Protein AF-A0A5D4NKU5-F1 (afdb_monomer_lite)

InterPro domains:
  IPR025184 Adenylyltransferase AadA, C-terminal domain [PF13427] (86-176)

Radius of gyration: 18.86 Å; chains: 1; bounding box: 47×55×52 Å

Organism: NCBI:txid218284

Foldseek 3Di:
DWDWDDDLQCQQPQAPPVRWFTWTDDPNDIDTDHGDALQVNLCCCPPNDDPDDDDSVPRPHDNDLVSQLVRLLVCLVPVLVVVLVVLVVCLVDPPPDDLLVLLVVLLCNLLVLLQSLCCNVPSDGDDSLVSLVVCCVPDDPVLNLSSVSSNCSVVVHPDDSDDDSSVSSVSSSVNSVVSSVVSVPPDSDPPPPPDD

pLDDT: mean 88.94, std 12.42, range [34.19, 98.75]

Sequence (196 aa):
MDGVFIVSEDLGKIRPDDNAAFPYYNDGKLKWDTKFNPVTWVLLKEKGISVLGPDITKFPFDASKDLLTSYVRENMNSYWTMRVERLENSLNRDMNHSSKEISEEVEWTVLGLLRQYFTLKESDITSKAEAGEYGLLNLPERWHPIIHEALNIRSNKYVKLFQFDKERVLETVKFTKYLIDHCNNIKCGRTNRVKY

Structure (mmCIF, N/CA/C/O backbone):
data_AF-A0A5D4NKU5-F1
#
_entry.id   AF-A0A5D4NKU5-F1
#
loop_
_atom_site.group_PDB
_atom_site.id
_atom_site.type_symbol
_atom_site.label_atom_id
_atom_site.label_alt_id
_atom_site.label_comp_id
_atom_site.label_asym_id
_atom_site.label_entity_id
_atom_site.label_seq_id
_atom_site.pdbx_PDB_ins_code
_atom_site.Cartn_x
_atom_site.Cartn_y
_atom_site.Cartn_z
_atom_site.occupancy
_atom_site.B_iso_or_equiv
_atom_site.auth_seq_id
_atom_site.auth_comp_id
_atom_site.auth_asym_id
_atom_site.auth_atom_id
_atom_site.pdbx_PDB_model_num
ATOM 1 N N . MET A 1 1 ? 0.453 15.782 -16.611 1.00 64.06 1 MET A N 1
ATOM 2 C CA . MET A 1 1 ? 0.498 14.310 -16.551 1.00 64.06 1 MET A CA 1
ATOM 3 C C . MET A 1 1 ? 1.451 13.976 -15.433 1.00 64.06 1 MET A C 1
ATOM 5 O O . MET A 1 1 ? 2.579 14.454 -15.486 1.00 64.06 1 MET A O 1
ATOM 9 N N . ASP A 1 2 ? 0.983 13.270 -14.413 1.00 88.00 2 ASP A N 1
ATOM 10 C CA . ASP A 1 2 ? 1.854 12.875 -13.310 1.00 88.00 2 ASP A CA 1
ATOM 11 C C . ASP A 1 2 ? 2.726 11.706 -13.758 1.00 88.00 2 ASP A C 1
ATOM 13 O O . ASP A 1 2 ? 2.264 10.818 -14.479 1.00 88.00 2 ASP A O 1
ATOM 17 N N . GLY A 1 3 ? 3.997 11.720 -13.376 1.00 89.06 3 GLY A N 1
ATOM 18 C CA . GLY A 1 3 ? 4.940 10.713 -13.838 1.00 89.06 3 GLY A CA 1
ATOM 19 C C . GLY A 1 3 ? 6.379 11.026 -13.476 1.00 89.06 3 GLY A C 1
ATOM 20 O O . GLY A 1 3 ? 6.732 12.165 -13.170 1.00 89.06 3 GLY A O 1
ATOM 21 N N . VAL A 1 4 ? 7.202 9.985 -13.507 1.00 90.88 4 VAL A N 1
ATOM 22 C CA . VAL A 1 4 ? 8.652 10.073 -13.332 1.00 90.88 4 VAL A CA 1
ATOM 23 C C . VAL A 1 4 ? 9.300 10.108 -14.712 1.00 90.88 4 VAL A C 1
ATOM 25 O O . VAL A 1 4 ? 8.853 9.404 -15.617 1.00 90.88 4 VAL A O 1
ATOM 28 N N . PHE A 1 5 ? 10.342 10.916 -14.868 1.00 90.81 5 PHE A N 1
ATOM 29 C CA . PHE A 1 5 ? 11.073 11.069 -16.121 1.00 90.81 5 PHE A CA 1
ATOM 30 C C . PHE A 1 5 ? 12.463 10.465 -15.969 1.00 90.81 5 PHE A C 1
ATOM 32 O O . PHE A 1 5 ? 13.167 10.749 -15.002 1.00 90.81 5 PHE A O 1
ATOM 39 N N . ILE A 1 6 ? 12.838 9.632 -16.933 1.00 90.75 6 ILE A N 1
ATOM 40 C CA . ILE A 1 6 ? 14.111 8.916 -16.966 1.00 90.75 6 ILE A CA 1
ATOM 41 C C . ILE A 1 6 ? 14.637 8.808 -18.390 1.00 90.75 6 ILE A C 1
ATOM 43 O O . ILE A 1 6 ? 13.860 8.916 -19.342 1.00 90.75 6 ILE A O 1
ATOM 47 N N . VAL A 1 7 ? 15.938 8.559 -18.526 1.00 89.75 7 VAL A N 1
ATOM 48 C CA . VAL A 1 7 ? 16.550 8.168 -19.803 1.00 89.75 7 VAL A CA 1
ATOM 49 C C . VAL A 1 7 ? 16.632 6.642 -19.932 1.00 89.75 7 VAL A C 1
ATOM 51 O O . VAL A 1 7 ? 16.354 5.907 -18.983 1.00 89.75 7 VAL A O 1
ATOM 54 N N . SER A 1 8 ? 16.987 6.137 -21.116 1.00 86.81 8 SER A N 1
ATOM 55 C CA . SER A 1 8 ? 17.099 4.693 -21.375 1.00 86.81 8 SER A CA 1
ATOM 56 C C . SER A 1 8 ? 18.072 3.996 -20.429 1.00 86.81 8 SER A C 1
ATOM 58 O O . SER A 1 8 ? 17.836 2.859 -20.024 1.00 86.81 8 SER A O 1
ATOM 60 N N . GLU A 1 9 ? 19.141 4.688 -20.050 1.00 87.31 9 GLU A N 1
ATOM 61 C CA . GLU A 1 9 ? 20.207 4.178 -19.192 1.00 87.31 9 GLU A CA 1
ATOM 62 C C . GLU A 1 9 ? 19.749 3.993 -17.740 1.00 87.31 9 GLU A C 1
ATOM 64 O O . GLU A 1 9 ? 20.410 3.289 -16.982 1.00 87.31 9 GLU A O 1
ATOM 69 N N . ASP A 1 10 ? 18.623 4.592 -17.347 1.00 88.00 10 ASP A N 1
ATOM 70 C CA . ASP A 1 10 ? 18.064 4.505 -15.995 1.00 88.00 10 ASP A CA 1
ATOM 71 C C . ASP A 1 10 ? 17.104 3.323 -15.810 1.00 88.00 10 ASP A C 1
ATOM 73 O O . ASP A 1 10 ? 16.674 3.035 -14.689 1.00 88.00 10 ASP A O 1
ATOM 77 N N . LEU A 1 11 ? 16.731 2.639 -16.895 1.00 87.81 11 LEU A N 1
ATOM 78 C CA . LEU A 1 11 ? 15.781 1.533 -16.843 1.00 87.81 11 LEU A CA 1
ATOM 79 C C . LEU A 1 11 ? 16.271 0.424 -15.904 1.00 87.81 11 LEU A C 1
ATOM 81 O O . LEU A 1 11 ? 17.388 -0.074 -16.020 1.00 87.81 11 LEU A O 1
ATOM 85 N N . GLY A 1 12 ? 15.408 0.021 -14.970 1.00 85.56 12 GLY A N 1
ATOM 86 C CA . GLY A 1 12 ? 15.732 -0.969 -13.943 1.00 85.56 12 GLY A CA 1
ATOM 87 C C . GLY A 1 12 ? 16.461 -0.419 -12.720 1.00 85.56 12 GLY A C 1
ATOM 88 O O . GLY A 1 12 ? 16.616 -1.143 -11.736 1.00 85.56 12 GLY A O 1
ATOM 89 N N . LYS A 1 13 ? 16.895 0.845 -12.730 1.00 86.69 13 LYS A N 1
ATOM 90 C CA . LYS A 1 13 ? 17.631 1.418 -11.604 1.00 86.69 13 LYS A CA 1
ATOM 91 C C . LYS A 1 13 ? 16.695 1.933 -10.513 1.00 86.69 13 LYS A C 1
ATOM 93 O O . LYS A 1 13 ? 15.625 2.473 -10.766 1.00 86.69 13 LYS A O 1
ATOM 98 N N . ILE A 1 14 ? 17.105 1.791 -9.255 1.00 82.56 14 ILE A N 1
ATOM 99 C CA . ILE A 1 14 ? 16.402 2.382 -8.098 1.00 82.56 14 ILE A CA 1
ATOM 100 C C . ILE A 1 14 ? 16.805 3.856 -7.912 1.00 82.56 14 ILE A C 1
ATOM 102 O O . ILE A 1 14 ? 16.008 4.666 -7.429 1.00 82.56 14 ILE A O 1
ATOM 106 N N . ARG A 1 15 ? 18.023 4.208 -8.341 1.00 79.50 15 ARG A N 1
ATOM 107 C CA . ARG A 1 15 ? 18.590 5.562 -8.431 1.00 79.50 15 ARG A CA 1
ATOM 108 C C . ARG A 1 15 ? 19.505 5.663 -9.656 1.00 79.50 15 ARG A C 1
ATOM 110 O O . ARG A 1 15 ? 20.016 4.623 -10.065 1.00 79.50 15 ARG A O 1
ATOM 117 N N . PRO A 1 16 ? 19.761 6.862 -10.197 1.00 76.50 16 PRO A N 1
ATOM 118 C CA . PRO A 1 16 ? 20.821 7.048 -11.179 1.00 76.50 16 PRO A CA 1
ATOM 119 C C . PRO A 1 16 ? 22.198 6.719 -10.573 1.00 76.50 16 PRO A C 1
ATOM 121 O O . PRO A 1 16 ? 22.345 6.593 -9.352 1.00 76.50 16 PRO A O 1
ATOM 124 N N . ASP A 1 17 ? 23.215 6.589 -11.427 1.00 78.94 17 ASP A N 1
ATOM 125 C CA . ASP A 1 17 ? 24.560 6.134 -11.028 1.00 78.94 17 ASP A CA 1
ATOM 126 C C . ASP A 1 17 ? 25.272 7.098 -10.062 1.00 78.94 17 ASP A C 1
ATOM 128 O O . ASP A 1 17 ? 26.140 6.693 -9.290 1.00 78.94 17 ASP A O 1
ATOM 132 N N . ASP A 1 18 ? 24.872 8.369 -10.052 1.00 78.25 18 ASP A N 1
ATOM 133 C CA . ASP A 1 18 ? 25.343 9.402 -9.123 1.00 78.25 18 ASP A CA 1
ATOM 134 C C . ASP A 1 18 ? 24.618 9.382 -7.760 1.00 78.25 18 ASP A C 1
ATOM 136 O O . ASP A 1 18 ? 24.865 10.233 -6.903 1.00 78.25 18 ASP A O 1
ATOM 140 N N . ASN A 1 19 ? 23.726 8.407 -7.537 1.00 79.62 19 ASN A N 1
ATOM 141 C CA . ASN A 1 19 ? 22.843 8.286 -6.374 1.00 79.62 19 ASN A CA 1
ATOM 142 C C . ASN A 1 19 ? 21.854 9.450 -6.166 1.00 79.62 19 ASN A C 1
ATOM 144 O O . ASN A 1 19 ? 21.244 9.526 -5.082 1.00 79.62 19 ASN A O 1
ATOM 148 N N . ALA A 1 20 ? 21.651 10.311 -7.169 1.00 84.50 20 ALA A N 1
ATOM 149 C CA . ALA A 1 20 ? 20.658 11.378 -7.138 1.00 84.50 20 ALA A CA 1
ATOM 150 C C . ALA A 1 20 ? 19.216 10.826 -7.156 1.00 84.50 20 ALA A C 1
ATOM 152 O O . ALA A 1 20 ? 18.960 9.621 -7.077 1.00 84.50 20 ALA A O 1
ATOM 153 N N . ALA A 1 21 ? 18.242 11.730 -7.182 1.00 87.69 21 ALA A N 1
ATOM 154 C CA . ALA A 1 21 ? 16.832 11.397 -7.328 1.00 87.69 21 ALA A CA 1
ATOM 155 C C . ALA A 1 21 ? 16.364 11.673 -8.759 1.00 87.69 21 ALA A C 1
ATOM 157 O O . ALA A 1 21 ? 16.879 12.570 -9.430 1.00 87.69 21 ALA A O 1
ATOM 158 N N . PHE A 1 22 ? 15.355 10.931 -9.206 1.00 90.19 22 PHE A N 1
ATOM 159 C CA . PHE A 1 22 ? 14.761 11.159 -10.515 1.00 90.19 22 PHE A CA 1
ATOM 160 C C . PHE A 1 22 ? 13.840 12.390 -10.495 1.00 90.19 22 PHE A C 1
ATOM 162 O O . PHE A 1 22 ? 13.211 12.685 -9.469 1.00 90.19 22 PHE A O 1
ATOM 169 N N . PRO A 1 23 ? 13.724 13.112 -11.620 1.00 92.69 23 PRO A N 1
ATOM 170 C CA . PRO A 1 23 ? 12.686 14.113 -11.790 1.00 92.69 23 PRO A CA 1
ATOM 171 C C . PRO A 1 23 ? 11.305 13.459 -11.870 1.00 92.69 23 PRO A C 1
ATOM 173 O O . PRO A 1 23 ? 11.106 12.471 -12.576 1.00 92.69 23 PRO A O 1
ATOM 176 N N . TYR A 1 24 ? 10.315 14.044 -11.205 1.00 92.69 24 TYR A N 1
ATOM 177 C CA . TYR A 1 24 ? 8.915 13.662 -11.369 1.00 92.69 24 TYR A CA 1
ATOM 178 C C . TYR A 1 24 ? 7.993 14.868 -11.298 1.00 92.69 24 TYR A C 1
ATOM 180 O O . TYR A 1 24 ? 8.258 15.846 -10.596 1.00 92.69 24 TYR A O 1
ATOM 188 N N . TYR A 1 25 ? 6.894 14.771 -12.032 1.00 93.38 25 TYR A N 1
ATOM 189 C CA . TYR A 1 25 ? 5.805 15.727 -12.002 1.00 93.38 25 TYR A CA 1
ATOM 190 C C . TYR A 1 25 ? 4.646 15.121 -11.223 1.00 93.38 25 TYR A C 1
ATOM 192 O O . TYR A 1 25 ? 4.238 13.992 -11.498 1.00 93.38 25 TYR A O 1
ATOM 200 N N . ASN A 1 26 ? 4.147 15.848 -10.232 1.00 91.44 26 ASN A N 1
ATOM 201 C CA . ASN A 1 26 ? 2.962 15.470 -9.473 1.00 91.44 26 ASN A CA 1
ATOM 202 C C . ASN A 1 26 ? 2.281 16.736 -8.948 1.00 91.44 26 ASN A C 1
ATOM 204 O O . ASN A 1 26 ? 2.965 17.630 -8.440 1.00 91.44 26 ASN A O 1
ATOM 208 N N . ASP A 1 27 ? 0.956 16.803 -9.067 1.00 88.56 27 ASP A N 1
ATOM 209 C CA . ASP A 1 27 ? 0.130 17.891 -8.528 1.00 88.56 27 ASP A CA 1
ATOM 210 C C . ASP A 1 27 ? 0.624 19.287 -8.959 1.00 88.56 27 ASP A C 1
ATOM 212 O O . ASP A 1 27 ? 0.904 20.188 -8.164 1.00 88.56 27 ASP A O 1
ATOM 216 N N . GLY A 1 28 ? 0.844 19.442 -10.267 1.00 91.94 28 GLY A N 1
ATOM 217 C CA . GLY A 1 28 ? 1.244 20.718 -10.859 1.00 91.94 28 GLY A CA 1
ATOM 218 C C . GLY A 1 28 ? 2.724 21.090 -10.687 1.00 91.94 28 GLY A C 1
ATOM 219 O O . GLY A 1 28 ? 3.139 22.139 -11.184 1.00 91.94 28 GLY A O 1
ATOM 220 N N . LYS A 1 29 ? 3.531 20.274 -9.992 1.00 93.94 29 LYS A N 1
ATOM 221 C CA . LYS A 1 29 ? 4.912 20.614 -9.608 1.00 93.94 29 LYS A CA 1
ATOM 222 C C . LYS A 1 29 ? 5.921 19.576 -10.090 1.00 93.94 29 LYS A C 1
ATOM 224 O O . LYS A 1 29 ? 5.742 18.380 -9.874 1.00 93.94 29 LYS A O 1
ATOM 229 N N . LEU A 1 30 ? 7.021 20.060 -10.669 1.00 94.06 30 LEU A N 1
ATOM 230 C CA . LEU A 1 30 ? 8.212 19.267 -10.983 1.00 94.06 30 LEU A CA 1
ATOM 231 C C . LEU A 1 30 ? 9.163 19.254 -9.775 1.00 94.06 30 LEU A C 1
ATOM 233 O O . LEU A 1 30 ? 9.435 20.306 -9.193 1.00 94.06 30 LEU A O 1
ATOM 237 N N . LYS A 1 31 ? 9.649 18.073 -9.387 1.00 93.06 31 LYS A N 1
ATOM 238 C CA . LYS A 1 31 ? 10.498 17.842 -8.205 1.00 93.06 31 LYS A CA 1
ATOM 239 C C . LYS A 1 31 ? 11.582 16.799 -8.501 1.00 93.06 31 LYS A C 1
ATOM 241 O O . LYS A 1 31 ? 11.431 16.011 -9.428 1.00 93.06 31 LYS A O 1
ATOM 246 N N . TRP A 1 32 ? 12.634 16.766 -7.677 1.00 91.44 32 TRP A N 1
ATOM 247 C CA . TRP A 1 32 ? 13.791 15.858 -7.785 1.00 91.44 32 TRP A CA 1
ATOM 248 C C . TRP A 1 32 ? 14.061 15.143 -6.457 1.00 91.44 32 TRP A C 1
ATOM 250 O O . TRP A 1 32 ? 15.120 15.290 -5.854 1.00 91.44 32 TRP A O 1
ATOM 260 N N . ASP A 1 33 ? 13.076 14.408 -5.950 1.00 86.88 33 ASP A N 1
ATOM 261 C CA . ASP A 1 33 ? 13.227 13.624 -4.716 1.00 86.88 33 ASP A CA 1
ATOM 262 C C . ASP A 1 33 ? 12.705 12.182 -4.832 1.00 86.88 33 ASP A C 1
ATOM 264 O O . ASP A 1 33 ? 12.784 11.421 -3.862 1.00 86.88 33 ASP A O 1
ATOM 268 N N . THR A 1 34 ? 12.250 11.762 -6.023 1.00 85.50 34 THR A N 1
ATOM 269 C CA . THR A 1 34 ? 11.724 10.407 -6.214 1.00 85.50 34 THR A CA 1
ATOM 270 C C . THR A 1 34 ? 12.816 9.378 -6.478 1.00 85.50 34 THR A C 1
ATOM 272 O O . THR A 1 34 ? 13.868 9.655 -7.059 1.00 85.50 34 THR A O 1
ATOM 275 N N . LYS A 1 35 ? 12.532 8.150 -6.058 1.00 85.56 35 LYS A N 1
ATOM 276 C CA . LYS A 1 35 ? 13.349 6.958 -6.276 1.00 85.56 35 LYS A CA 1
ATOM 277 C C . LYS A 1 35 ? 12.417 5.868 -6.773 1.00 85.56 35 LYS A C 1
ATOM 279 O O . LYS A 1 35 ? 11.286 5.768 -6.291 1.00 85.56 35 LYS A O 1
ATOM 284 N N . PHE A 1 36 ? 12.878 5.048 -7.708 1.00 87.06 36 PHE A N 1
ATOM 285 C CA . PHE A 1 36 ? 12.113 3.859 -8.064 1.00 87.06 36 PHE A CA 1
ATOM 286 C C . PHE A 1 36 ? 12.213 2.820 -6.960 1.00 87.06 36 PHE A C 1
ATOM 288 O O . PHE A 1 36 ? 13.051 2.887 -6.066 1.00 87.06 36 PHE A O 1
ATOM 295 N N . ASN A 1 37 ? 11.345 1.830 -7.041 1.00 86.81 37 ASN A N 1
ATOM 296 C CA . ASN A 1 37 ? 11.464 0.611 -6.276 1.00 86.81 37 ASN A CA 1
ATOM 297 C C . ASN A 1 37 ? 11.139 -0.581 -7.186 1.00 86.81 37 ASN A C 1
ATOM 299 O O . ASN A 1 37 ? 10.617 -0.388 -8.290 1.00 86.81 37 ASN A O 1
ATOM 303 N N . PRO A 1 38 ? 11.421 -1.814 -6.740 1.00 88.69 38 PRO A N 1
ATOM 304 C CA . PRO A 1 38 ? 11.095 -3.008 -7.512 1.00 88.69 38 PRO A CA 1
ATOM 305 C C . PRO A 1 38 ? 9.617 -3.100 -7.923 1.00 88.69 38 PRO A C 1
ATOM 307 O O . PRO A 1 38 ? 9.324 -3.638 -8.985 1.00 88.69 38 PRO A O 1
ATOM 310 N N . VAL A 1 39 ? 8.688 -2.525 -7.143 1.00 91.31 39 VAL A N 1
ATOM 311 C CA . VAL A 1 39 ? 7.249 -2.489 -7.477 1.00 91.31 39 VAL A CA 1
ATOM 312 C C . VAL A 1 39 ? 7.019 -1.793 -8.821 1.00 91.31 39 VAL A C 1
ATOM 314 O O . VAL A 1 39 ? 6.253 -2.300 -9.638 1.00 91.31 39 VAL A O 1
ATOM 317 N N . THR A 1 40 ? 7.696 -0.669 -9.083 1.00 90.06 40 THR A N 1
ATOM 318 C CA . THR A 1 40 ? 7.561 0.046 -10.360 1.00 90.06 40 THR A CA 1
ATOM 319 C C . THR A 1 40 ? 8.056 -0.787 -11.534 1.00 90.06 40 THR A C 1
ATOM 321 O O . THR A 1 40 ? 7.359 -0.886 -12.541 1.00 90.06 40 THR A O 1
ATOM 324 N N . TRP A 1 41 ? 9.226 -1.415 -11.405 1.00 89.81 41 TRP A N 1
ATOM 325 C CA . TRP A 1 41 ? 9.809 -2.209 -12.488 1.00 89.81 41 TRP A CA 1
ATOM 326 C C . TRP A 1 41 ? 8.991 -3.468 -12.783 1.00 89.81 41 TRP A C 1
ATOM 328 O O . TRP A 1 41 ? 8.741 -3.770 -13.948 1.00 89.81 41 TRP A O 1
ATOM 338 N N . VAL A 1 42 ? 8.487 -4.152 -11.753 1.00 90.19 42 VAL A N 1
ATOM 339 C CA . VAL A 1 42 ? 7.591 -5.303 -11.935 1.00 90.19 42 VAL A CA 1
ATOM 340 C C . VAL A 1 42 ? 6.284 -4.892 -12.605 1.00 90.19 42 VAL A C 1
ATOM 342 O O . VAL A 1 42 ? 5.915 -5.493 -13.611 1.00 90.19 42 VAL A O 1
ATOM 345 N N . LEU A 1 43 ? 5.624 -3.828 -12.129 1.00 90.06 43 LEU A N 1
ATOM 346 C CA . LEU A 1 43 ? 4.401 -3.328 -12.768 1.00 90.06 43 LEU A CA 1
ATOM 347 C C . LEU A 1 43 ? 4.628 -2.947 -14.226 1.00 90.06 43 LEU A C 1
ATOM 349 O O . LEU A 1 43 ? 3.809 -3.279 -15.078 1.00 90.06 43 LEU A O 1
ATOM 353 N N . LEU A 1 44 ? 5.726 -2.250 -14.513 1.00 89.81 44 LEU A N 1
ATOM 354 C CA . LEU A 1 44 ? 6.046 -1.824 -15.865 1.00 89.81 44 LEU A CA 1
ATOM 355 C C . LEU A 1 44 ? 6.281 -3.034 -16.781 1.00 89.81 44 LEU A C 1
ATOM 357 O O . LEU A 1 44 ? 5.774 -3.052 -17.896 1.00 89.81 44 LEU A O 1
ATOM 361 N N . LYS A 1 45 ? 6.979 -4.072 -16.307 1.00 88.62 45 LYS A N 1
ATOM 362 C CA . LYS A 1 45 ? 7.241 -5.285 -17.095 1.00 88.62 45 LYS A CA 1
ATOM 363 C C . LYS A 1 45 ? 5.998 -6.145 -17.322 1.00 88.62 45 LYS A C 1
ATOM 365 O O . LYS A 1 45 ? 5.853 -6.712 -18.398 1.00 88.62 45 LYS A O 1
ATOM 370 N N . GLU A 1 46 ? 5.131 -6.272 -16.319 1.00 87.75 46 GLU A N 1
ATOM 371 C CA . GLU A 1 46 ? 3.960 -7.158 -16.382 1.00 87.75 46 GLU A CA 1
ATOM 372 C C . GLU A 1 46 ? 2.720 -6.483 -16.984 1.00 87.75 46 GLU A C 1
ATOM 374 O O . GLU A 1 46 ? 1.891 -7.154 -17.594 1.00 87.75 46 GLU A O 1
ATOM 379 N N . LYS A 1 47 ? 2.561 -5.169 -16.781 1.00 88.12 47 LYS A N 1
ATOM 380 C CA . LYS A 1 47 ? 1.323 -4.421 -17.078 1.00 88.12 47 LYS A CA 1
ATOM 381 C C . LYS A 1 47 ? 1.578 -3.116 -17.847 1.00 88.12 47 LYS A C 1
ATOM 383 O O . LYS A 1 47 ? 0.653 -2.326 -18.032 1.00 88.12 47 LYS A O 1
ATOM 388 N N . GLY A 1 48 ? 2.819 -2.856 -18.266 1.00 89.44 48 GLY A N 1
ATOM 389 C CA . GLY A 1 48 ? 3.183 -1.662 -19.024 1.00 89.44 48 GLY A CA 1
ATOM 390 C C . GLY A 1 48 ? 2.564 -1.641 -20.419 1.00 89.44 48 GLY A C 1
ATOM 391 O O . GLY A 1 48 ? 2.444 -2.669 -21.078 1.00 89.44 48 GLY A O 1
ATOM 392 N N . ILE A 1 49 ? 2.196 -0.445 -20.878 1.00 91.00 49 ILE A N 1
ATOM 393 C CA . ILE A 1 49 ? 1.670 -0.215 -22.225 1.00 91.00 49 ILE A CA 1
ATOM 394 C C . ILE A 1 49 ? 2.649 0.700 -22.959 1.00 91.00 49 ILE A C 1
ATOM 396 O O . ILE A 1 49 ? 2.799 1.870 -22.601 1.00 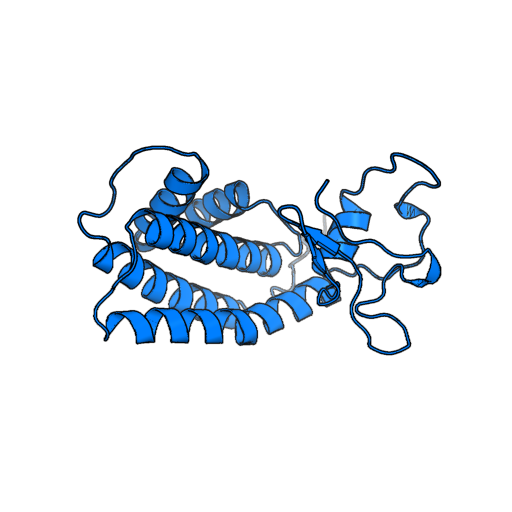91.00 49 ILE A O 1
ATOM 400 N N . SER A 1 50 ? 3.312 0.176 -23.990 1.00 91.12 50 SER A N 1
ATOM 401 C CA . SER A 1 50 ? 4.178 0.976 -24.859 1.00 91.12 50 SER A CA 1
ATOM 402 C C . SER A 1 50 ? 3.329 1.855 -25.778 1.00 91.12 50 SER A C 1
ATOM 404 O O . SER A 1 50 ? 2.694 1.365 -26.707 1.00 91.12 50 SER A O 1
ATOM 406 N N . VAL A 1 51 ? 3.324 3.167 -25.529 1.00 92.00 51 VAL A N 1
ATOM 407 C CA . VAL A 1 51 ? 2.682 4.155 -26.420 1.00 92.00 51 VAL A CA 1
ATOM 408 C C . VAL A 1 51 ? 3.595 4.503 -27.600 1.00 92.00 51 VAL A C 1
ATOM 410 O O . VAL A 1 51 ? 3.128 4.672 -28.723 1.00 92.00 51 VAL A O 1
ATOM 413 N N . LEU A 1 52 ? 4.904 4.593 -27.348 1.00 91.00 52 LEU A N 1
ATOM 414 C CA . LEU A 1 52 ? 5.934 4.870 -28.345 1.00 91.00 52 LEU A CA 1
ATOM 415 C C . LEU A 1 52 ? 7.196 4.058 -28.030 1.00 91.00 52 LEU A C 1
ATOM 417 O O . LEU A 1 52 ? 7.573 3.924 -26.868 1.00 91.00 52 LEU A O 1
ATOM 421 N N . GLY A 1 53 ? 7.870 3.576 -29.076 1.00 89.56 53 GLY A N 1
ATOM 422 C CA . GLY A 1 53 ? 9.115 2.820 -28.961 1.00 89.56 53 GLY A CA 1
ATOM 423 C C . GLY A 1 53 ? 8.907 1.305 -28.842 1.00 89.56 53 GLY A C 1
ATOM 424 O O . GLY A 1 53 ? 7.832 0.796 -29.164 1.00 89.56 53 GLY A O 1
ATOM 425 N N . PRO A 1 54 ? 9.957 0.560 -28.453 1.00 86.75 54 PRO A N 1
ATOM 426 C CA . PRO A 1 54 ? 9.896 -0.889 -28.313 1.00 86.75 54 PRO A CA 1
ATOM 427 C C . PRO A 1 54 ? 8.885 -1.352 -27.257 1.00 86.75 54 PRO A C 1
ATOM 429 O O . PRO A 1 54 ? 8.563 -0.640 -26.304 1.00 86.75 54 PRO A O 1
ATOM 432 N N . ASP A 1 55 ? 8.423 -2.591 -27.411 1.00 87.94 55 ASP A N 1
ATOM 433 C CA . ASP A 1 55 ? 7.644 -3.273 -26.381 1.00 87.94 55 ASP A CA 1
ATOM 434 C C . ASP A 1 55 ? 8.443 -3.381 -25.072 1.00 87.94 55 ASP A C 1
ATOM 436 O O . 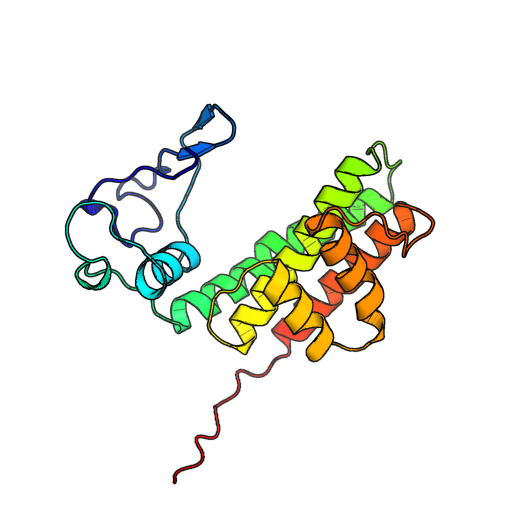ASP A 1 55 ? 9.653 -3.640 -25.096 1.00 87.94 55 ASP A O 1
ATOM 440 N N . ILE A 1 56 ? 7.770 -3.187 -23.936 1.00 85.75 56 ILE A N 1
ATOM 441 C CA . ILE A 1 56 ? 8.406 -3.165 -22.621 1.00 85.75 56 ILE A CA 1
ATOM 442 C C . ILE A 1 56 ? 9.124 -4.476 -22.275 1.00 85.75 56 ILE A C 1
ATOM 444 O O . ILE A 1 56 ? 10.139 -4.460 -21.577 1.00 85.75 56 ILE A O 1
ATOM 448 N N . THR A 1 57 ? 8.676 -5.612 -22.823 1.00 81.88 57 THR A N 1
ATOM 449 C CA . THR A 1 57 ? 9.311 -6.915 -22.588 1.00 81.88 57 THR A CA 1
ATOM 450 C C . THR A 1 57 ? 10.700 -7.026 -23.217 1.00 81.88 57 THR A C 1
ATOM 452 O O . THR A 1 57 ? 11.419 -7.983 -22.933 1.00 81.88 57 THR A O 1
ATOM 455 N N . LYS A 1 58 ? 11.094 -6.080 -24.082 1.00 84.38 58 LYS A N 1
ATOM 456 C CA . LYS A 1 58 ? 12.409 -6.060 -24.741 1.00 84.38 58 LYS A CA 1
ATOM 457 C C . LYS A 1 58 ? 13.507 -5.413 -23.895 1.00 84.38 58 LYS A C 1
ATOM 459 O O . LYS A 1 58 ? 14.674 -5.512 -24.268 1.00 84.38 58 LYS A O 1
ATOM 464 N N . PHE A 1 59 ? 13.168 -4.753 -22.787 1.00 81.75 59 PHE A N 1
ATOM 465 C CA . PHE A 1 59 ? 14.152 -4.059 -21.959 1.00 81.75 59 PHE A CA 1
ATOM 466 C C . PHE A 1 59 ? 14.765 -4.986 -20.889 1.00 81.75 59 PHE A C 1
ATOM 468 O O . PHE A 1 59 ? 14.036 -5.721 -20.216 1.00 81.75 59 PHE A O 1
ATOM 475 N N . PRO A 1 60 ? 16.100 -4.968 -20.700 1.00 78.88 60 PRO A N 1
ATOM 476 C CA . PRO A 1 60 ? 16.819 -5.977 -19.922 1.00 78.88 60 PRO A CA 1
ATOM 477 C C . PRO A 1 60 ? 16.937 -5.627 -18.426 1.00 78.88 60 PRO A C 1
ATOM 479 O O . PRO A 1 60 ? 18.025 -5.709 -17.862 1.00 78.88 60 PRO A O 1
ATOM 482 N N . PHE A 1 61 ? 15.841 -5.238 -17.766 1.00 80.88 61 PHE A N 1
ATOM 483 C CA . PHE A 1 61 ? 15.854 -4.980 -16.319 1.00 80.88 61 PHE A CA 1
ATOM 484 C C . PHE A 1 61 ? 15.257 -6.127 -15.490 1.00 80.88 61 PHE A C 1
ATOM 486 O O . PHE A 1 61 ? 14.333 -6.839 -15.920 1.00 80.88 61 PHE A O 1
ATOM 493 N N . ASP A 1 62 ? 15.811 -6.307 -14.284 1.00 76.12 62 ASP A N 1
ATOM 494 C CA . ASP A 1 62 ? 15.321 -7.282 -13.312 1.00 76.12 62 ASP A CA 1
ATOM 495 C C . ASP A 1 62 ? 13.986 -6.820 -12.714 1.00 76.12 62 ASP A C 1
ATOM 497 O O . ASP A 1 62 ? 13.790 -5.664 -12.343 1.00 76.12 62 ASP A O 1
ATOM 501 N N . ALA A 1 63 ? 13.056 -7.760 -12.652 1.00 80.81 63 ALA A N 1
ATOM 502 C CA . ALA A 1 63 ? 11.709 -7.603 -12.129 1.00 80.81 63 ALA A CA 1
ATOM 503 C C . ALA A 1 63 ? 11.290 -8.928 -11.477 1.00 80.81 63 ALA A C 1
ATOM 505 O O . ALA A 1 63 ? 10.217 -9.471 -11.740 1.00 80.81 63 ALA A O 1
ATOM 506 N N . SER A 1 64 ? 12.203 -9.519 -10.706 1.00 84.94 64 SER A N 1
ATOM 507 C CA . SER A 1 64 ? 11.962 -10.794 -10.049 1.00 84.94 64 SER A CA 1
ATOM 508 C C . SER A 1 64 ? 10.926 -10.662 -8.929 1.00 84.94 64 SER A C 1
ATOM 510 O O . SER A 1 64 ? 10.910 -9.710 -8.144 1.00 84.94 64 SER A O 1
ATOM 512 N N . LYS A 1 65 ? 10.062 -11.676 -8.822 1.00 86.12 65 LYS A N 1
ATOM 513 C CA . LYS A 1 65 ? 9.064 -11.785 -7.748 1.00 86.12 65 LYS A CA 1
ATOM 514 C C . LYS A 1 65 ? 9.703 -11.906 -6.359 1.00 86.12 65 LYS A C 1
ATOM 516 O O . LYS A 1 65 ? 9.120 -11.452 -5.373 1.00 86.12 65 LYS A O 1
ATOM 521 N N . ASP A 1 66 ? 10.917 -12.448 -6.286 1.00 88.25 66 ASP A N 1
ATOM 522 C CA . ASP A 1 66 ? 11.696 -12.533 -5.048 1.00 88.25 66 ASP A CA 1
ATOM 523 C C . ASP A 1 66 ? 12.200 -11.153 -4.605 1.00 88.25 66 ASP A C 1
ATOM 525 O O . ASP A 1 66 ? 12.081 -10.797 -3.427 1.00 88.25 66 ASP A O 1
ATOM 529 N N . LEU A 1 67 ? 12.686 -10.328 -5.544 1.00 87.50 67 LEU A N 1
ATOM 530 C CA . LEU A 1 67 ? 13.062 -8.941 -5.260 1.00 87.50 67 LEU A CA 1
ATOM 531 C C . LEU A 1 67 ? 11.838 -8.116 -4.839 1.00 87.50 67 LEU A C 1
ATOM 533 O O . LEU A 1 67 ? 11.914 -7.336 -3.893 1.00 87.50 67 LEU A O 1
ATOM 537 N N . LEU A 1 68 ? 10.685 -8.333 -5.481 1.00 91.94 68 LEU A N 1
ATOM 538 C CA . LEU A 1 68 ? 9.427 -7.693 -5.092 1.00 91.94 68 LEU A CA 1
ATOM 539 C C . LEU A 1 68 ? 9.024 -8.054 -3.658 1.00 91.94 68 LEU A C 1
ATOM 541 O O . LEU A 1 68 ? 8.771 -7.170 -2.841 1.00 91.94 68 LEU A O 1
ATOM 545 N N . THR A 1 69 ? 8.968 -9.349 -3.348 1.00 92.75 69 THR A N 1
ATOM 546 C CA . THR A 1 69 ? 8.532 -9.848 -2.038 1.00 92.75 69 THR A CA 1
ATOM 547 C C . THR A 1 69 ? 9.487 -9.419 -0.923 1.00 92.75 69 THR A C 1
ATOM 549 O O . THR A 1 69 ? 9.035 -9.026 0.153 1.00 92.75 69 THR A O 1
ATOM 552 N N . SER A 1 70 ? 10.802 -9.457 -1.164 1.00 92.56 70 SER A N 1
ATOM 553 C CA . SER A 1 70 ? 11.800 -8.983 -0.193 1.00 92.56 70 SER A CA 1
ATOM 554 C C . SER A 1 70 ? 11.678 -7.480 0.058 1.00 92.56 70 SER A C 1
ATOM 556 O O . SER A 1 70 ? 11.578 -7.076 1.217 1.00 92.56 70 SER A O 1
ATOM 558 N N . TYR A 1 71 ? 11.565 -6.672 -1.002 1.00 93.88 71 TYR A N 1
ATOM 559 C CA . TYR A 1 71 ? 11.353 -5.229 -0.886 1.00 93.88 71 TYR A CA 1
ATOM 560 C C . TYR A 1 71 ? 10.059 -4.885 -0.138 1.00 93.88 71 TYR A C 1
ATOM 562 O O . TYR A 1 71 ? 10.066 -4.048 0.760 1.00 93.88 71 TYR A O 1
ATOM 570 N N . VAL A 1 72 ? 8.937 -5.533 -0.465 1.00 95.44 72 VAL A N 1
ATOM 571 C CA . VAL A 1 72 ? 7.647 -5.283 0.201 1.00 95.44 72 VAL A CA 1
ATOM 572 C C . VAL A 1 72 ? 7.697 -5.673 1.676 1.00 95.44 72 VAL A C 1
ATOM 574 O O . VAL A 1 72 ? 7.159 -4.949 2.515 1.00 95.44 72 VAL A O 1
ATOM 577 N N . ARG A 1 73 ? 8.382 -6.771 2.021 1.00 95.31 73 ARG A N 1
ATOM 578 C CA . ARG A 1 73 ? 8.578 -7.170 3.421 1.00 95.31 73 ARG A CA 1
ATOM 579 C C . ARG A 1 73 ? 9.398 -6.132 4.186 1.00 95.31 73 ARG A C 1
ATOM 581 O O . ARG A 1 73 ? 9.033 -5.792 5.309 1.00 95.31 73 ARG A O 1
ATOM 588 N N . GLU A 1 74 ? 10.464 -5.604 3.593 1.00 95.69 74 GLU A N 1
ATOM 589 C CA . GLU A 1 74 ? 11.254 -4.523 4.193 1.00 95.69 74 GLU A CA 1
ATOM 590 C C . GLU A 1 74 ? 10.429 -3.237 4.336 1.00 95.69 74 GLU A C 1
ATOM 592 O O . GLU A 1 74 ? 10.393 -2.637 5.409 1.00 95.69 74 GLU A O 1
ATOM 597 N N . ASN A 1 75 ? 9.706 -2.837 3.289 1.00 95.19 75 ASN A N 1
ATOM 598 C CA . ASN A 1 75 ? 8.863 -1.642 3.276 1.00 95.19 75 ASN A CA 1
ATOM 599 C C . ASN A 1 75 ? 7.751 -1.706 4.338 1.00 95.19 75 ASN A C 1
ATOM 601 O O . ASN A 1 75 ? 7.457 -0.712 5.004 1.00 95.19 75 ASN A O 1
ATOM 605 N N . MET A 1 76 ? 7.155 -2.886 4.533 1.00 95.12 76 MET A N 1
ATOM 606 C CA . MET A 1 76 ? 6.183 -3.138 5.596 1.00 95.12 76 MET A CA 1
ATOM 607 C C . MET A 1 76 ? 6.794 -2.956 6.991 1.00 95.12 76 MET A C 1
ATOM 609 O O . MET A 1 76 ? 6.180 -2.322 7.842 1.00 95.12 76 MET A O 1
ATOM 613 N N . ASN A 1 77 ? 8.013 -3.453 7.209 1.00 95.75 77 ASN A N 1
ATOM 614 C CA . ASN A 1 77 ? 8.675 -3.426 8.517 1.00 95.75 77 ASN A CA 1
ATOM 615 C C . ASN A 1 77 ? 9.449 -2.134 8.820 1.00 95.75 77 ASN A C 1
ATOM 617 O O . ASN A 1 77 ? 9.939 -1.966 9.933 1.00 95.75 77 ASN A O 1
ATOM 621 N N . SER A 1 78 ? 9.567 -1.226 7.853 1.00 95.12 78 SER A N 1
ATOM 622 C CA . SER A 1 78 ? 10.262 0.053 8.010 1.00 95.12 78 SER A CA 1
ATOM 623 C C . SER A 1 78 ? 9.283 1.217 7.877 1.00 95.12 78 SER A C 1
ATOM 625 O O . SER A 1 78 ? 8.791 1.753 8.870 1.00 95.12 78 SER A O 1
ATOM 627 N N . TYR A 1 79 ? 8.960 1.587 6.641 1.00 94.94 79 TYR A N 1
ATOM 628 C CA . TYR A 1 79 ? 8.116 2.724 6.316 1.00 94.94 79 TYR A CA 1
ATOM 629 C C . TYR A 1 79 ? 6.733 2.629 6.968 1.00 94.94 79 TYR A C 1
ATOM 631 O O . TYR A 1 79 ? 6.288 3.586 7.608 1.00 94.94 79 TYR A O 1
ATOM 639 N N . TRP A 1 80 ? 6.065 1.480 6.832 1.00 96.62 80 TRP A N 1
ATOM 640 C CA . TRP A 1 80 ? 4.714 1.308 7.361 1.00 96.62 80 TRP A CA 1
ATOM 641 C C . TRP A 1 80 ? 4.686 1.215 8.883 1.00 96.62 80 TRP A C 1
ATOM 643 O O . TRP A 1 80 ? 3.876 1.913 9.486 1.00 96.62 80 TRP A O 1
ATOM 653 N N . THR A 1 81 ? 5.589 0.455 9.511 1.00 95.81 81 THR A N 1
ATOM 654 C CA . THR A 1 81 ? 5.729 0.432 10.978 1.00 95.81 81 THR A CA 1
ATOM 655 C C . THR A 1 81 ? 5.906 1.843 11.542 1.00 95.81 81 THR A C 1
ATOM 657 O O . THR A 1 81 ? 5.112 2.276 12.375 1.00 95.81 81 THR A O 1
ATOM 660 N N . MET A 1 82 ? 6.855 2.617 11.005 1.00 95.50 82 MET A N 1
ATOM 661 C CA . MET A 1 82 ? 7.085 4.000 11.437 1.00 95.50 82 MET A CA 1
ATOM 662 C C . MET A 1 82 ? 5.848 4.886 11.219 1.00 95.50 82 MET A C 1
ATOM 664 O O . MET A 1 82 ? 5.563 5.785 12.013 1.00 95.50 82 MET A O 1
ATOM 668 N N . ARG A 1 83 ? 5.099 4.673 10.132 1.00 93.56 83 ARG A N 1
ATOM 669 C CA . ARG A 1 83 ? 3.872 5.434 9.869 1.00 93.56 83 ARG A CA 1
ATOM 670 C C . ARG A 1 83 ? 2.762 5.097 10.865 1.00 93.56 83 ARG A C 1
ATOM 672 O O . ARG A 1 83 ? 2.115 6.017 11.361 1.00 93.56 83 ARG A O 1
ATOM 679 N N . VAL A 1 84 ? 2.577 3.821 11.192 1.00 93.69 84 VAL A N 1
ATOM 680 C CA . VAL A 1 84 ? 1.597 3.364 12.189 1.00 93.69 84 VAL A CA 1
ATOM 681 C C . VAL A 1 84 ? 1.934 3.909 13.575 1.00 93.69 84 VAL A C 1
ATOM 683 O O . VAL A 1 84 ? 1.045 4.405 14.258 1.00 93.69 84 VAL A O 1
ATOM 686 N N . GLU A 1 85 ? 3.210 3.914 13.965 1.00 93.56 85 GLU A N 1
ATOM 687 C CA . GLU A 1 85 ? 3.660 4.520 15.226 1.00 93.56 85 GLU A CA 1
ATOM 688 C C . GLU A 1 85 ? 3.348 6.020 15.292 1.00 93.56 85 GLU A C 1
ATOM 690 O O . GLU A 1 85 ? 2.923 6.533 16.327 1.00 93.56 85 GLU A O 1
ATOM 69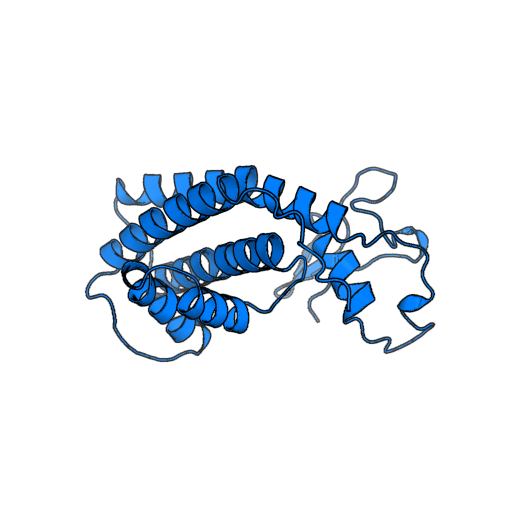5 N N . ARG A 1 86 ? 3.525 6.759 14.190 1.00 91.44 86 ARG A N 1
ATOM 696 C CA . ARG A 1 86 ? 3.161 8.186 14.136 1.00 91.44 86 ARG A CA 1
ATOM 697 C C . ARG A 1 86 ? 1.655 8.396 14.290 1.00 91.44 86 ARG A C 1
ATOM 6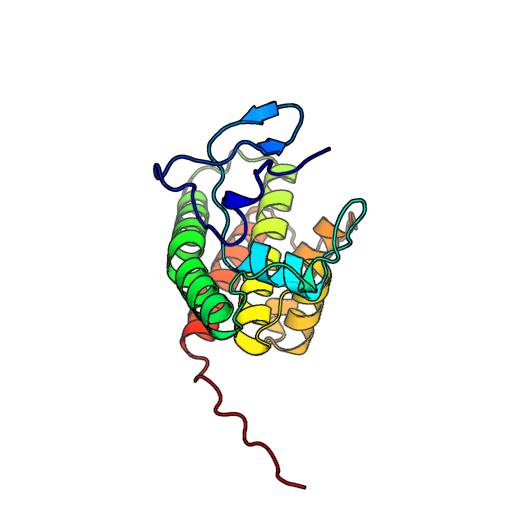99 O O . ARG A 1 86 ? 1.259 9.290 15.035 1.00 91.44 86 ARG A O 1
ATOM 706 N N . LEU A 1 87 ? 0.847 7.569 13.625 1.00 90.38 87 LEU A N 1
ATOM 707 C CA . LEU A 1 87 ? -0.615 7.615 13.718 1.00 90.38 87 LEU A CA 1
ATOM 708 C C . LEU A 1 87 ? -1.112 7.254 15.128 1.00 90.38 87 LEU A C 1
ATOM 710 O O . LEU A 1 87 ? -2.041 7.864 15.653 1.00 90.38 87 LEU A O 1
ATOM 714 N N . GLU A 1 88 ? -0.469 6.289 15.780 1.00 92.56 88 GLU A N 1
ATOM 715 C CA . GLU A 1 88 ? -0.762 5.948 17.169 1.00 92.56 88 GLU A CA 1
ATOM 716 C C . GLU A 1 88 ? -0.411 7.101 18.114 1.00 92.56 88 GLU A C 1
ATOM 718 O O . GLU A 1 88 ? -1.214 7.483 18.962 1.00 92.56 88 GLU A O 1
ATOM 723 N N . ASN A 1 89 ? 0.754 7.720 17.933 1.00 90.00 89 ASN A N 1
ATOM 724 C CA . ASN A 1 89 ? 1.175 8.849 18.757 1.00 90.00 89 ASN A CA 1
ATOM 725 C C . ASN A 1 89 ? 0.263 10.078 18.609 1.00 90.00 89 ASN A C 1
ATOM 727 O O . ASN A 1 89 ? 0.151 10.860 19.557 1.00 90.00 89 ASN A O 1
ATOM 731 N N . SER A 1 90 ? -0.407 10.261 17.464 1.00 85.62 90 SER A N 1
ATOM 732 C CA . SER A 1 90 ? -1.386 11.343 17.298 1.00 85.62 90 SER A CA 1
ATOM 733 C C . SER A 1 90 ? -2.687 11.115 18.072 1.00 85.62 90 SER A C 1
ATOM 735 O O . SER A 1 90 ? -3.337 12.093 18.420 1.00 85.62 90 SER A O 1
ATOM 737 N N . LEU A 1 91 ? -3.044 9.871 18.427 1.00 85.06 91 LEU A N 1
ATOM 738 C CA . LEU A 1 91 ? -4.241 9.586 19.240 1.00 85.06 91 LEU A CA 1
ATOM 739 C C . LEU A 1 91 ? -4.166 10.170 20.659 1.00 85.06 91 LEU A C 1
ATOM 741 O O . LEU A 1 91 ? -5.204 10.416 21.279 1.00 85.06 91 LEU A O 1
ATOM 745 N N . ASN A 1 92 ? -2.947 10.374 21.164 1.00 78.81 92 ASN A N 1
ATOM 746 C CA . ASN A 1 92 ? -2.668 10.922 22.493 1.00 78.81 92 ASN A CA 1
ATOM 747 C C . ASN A 1 92 ? -2.579 12.458 22.505 1.00 78.81 92 ASN A C 1
ATOM 749 O O . ASN A 1 92 ? -2.261 13.044 23.538 1.00 78.81 92 ASN A O 1
ATOM 753 N N . ARG A 1 93 ? -2.811 13.112 21.362 1.00 78.88 93 ARG A N 1
ATOM 754 C CA . ARG A 1 93 ? -2.781 14.571 21.201 1.00 78.88 93 ARG A CA 1
ATOM 755 C C . ARG A 1 93 ? -4.165 15.072 20.797 1.00 78.88 93 ARG A C 1
ATOM 757 O O . ARG A 1 93 ? -4.985 14.299 20.302 1.00 78.88 93 ARG A O 1
ATOM 764 N N . ASP A 1 94 ? -4.409 16.368 20.966 1.00 72.06 94 ASP A N 1
ATOM 765 C CA . ASP A 1 94 ? -5.608 16.995 20.413 1.00 72.06 94 ASP A CA 1
ATOM 766 C C . ASP A 1 94 ? -5.576 16.884 18.881 1.00 72.06 94 ASP A C 1
ATOM 768 O O . ASP A 1 94 ? -4.689 17.412 18.205 1.00 72.06 94 ASP A O 1
ATOM 772 N N . MET A 1 95 ? -6.525 16.119 18.340 1.00 68.94 95 MET A N 1
ATOM 773 C CA . MET A 1 95 ? -6.661 15.850 16.911 1.00 68.94 95 MET A CA 1
ATOM 774 C C . MET A 1 95 ? -7.205 17.094 16.199 1.00 68.94 95 MET A C 1
ATOM 776 O O . MET A 1 95 ? -8.410 17.235 16.019 1.00 68.94 95 MET A O 1
ATOM 780 N N . ASN A 1 96 ? -6.317 17.984 15.755 1.00 80.12 96 ASN A N 1
ATOM 781 C CA . ASN A 1 96 ? -6.671 19.178 14.973 1.00 80.12 96 ASN A CA 1
ATOM 782 C C . ASN A 1 96 ? -6.795 18.894 13.462 1.00 80.12 96 ASN A C 1
ATOM 784 O O . ASN A 1 96 ? -6.494 19.758 12.640 1.00 80.12 96 ASN A O 1
ATOM 788 N N . HIS A 1 97 ? -7.212 17.682 13.090 1.00 85.38 97 HIS A N 1
ATOM 789 C CA . HIS A 1 97 ? -7.407 17.280 11.697 1.00 85.38 97 HIS A CA 1
ATOM 790 C C . HIS A 1 97 ? -8.887 17.319 11.329 1.00 85.38 97 HIS A C 1
ATOM 792 O O . HIS A 1 97 ? -9.753 16.927 12.111 1.00 85.38 97 HIS A O 1
ATOM 798 N N . SER A 1 98 ? -9.180 17.765 10.114 1.00 90.50 98 SER A N 1
ATOM 799 C CA . SER A 1 98 ? -10.521 17.682 9.553 1.00 90.50 98 SER A CA 1
ATOM 800 C C . SER A 1 98 ? -10.922 16.225 9.300 1.00 90.50 98 SER A C 1
ATOM 802 O O . SER A 1 98 ? -10.091 15.363 9.010 1.00 90.50 98 SER A O 1
ATOM 804 N N . SER A 1 99 ? -12.228 15.948 9.312 1.00 89.44 99 SER A N 1
ATOM 805 C CA . SER A 1 99 ? -12.754 14.611 8.988 1.00 89.44 99 SER A CA 1
ATOM 806 C C . SER A 1 99 ? -12.358 14.140 7.577 1.00 89.44 99 SER A C 1
ATOM 808 O O . SER A 1 99 ? -12.224 12.940 7.316 1.00 89.44 99 SER A O 1
ATOM 810 N N . LYS A 1 100 ? -12.113 15.083 6.655 1.00 91.31 100 LYS A N 1
ATOM 811 C CA . LYS A 1 100 ? -11.624 14.788 5.305 1.00 91.31 100 LYS A CA 1
ATOM 812 C C . LYS A 1 100 ? -10.193 14.251 5.333 1.00 91.31 100 LYS A C 1
ATOM 814 O O . LYS A 1 100 ? -9.963 13.179 4.787 1.00 91.31 100 LYS A O 1
ATOM 819 N N . GLU A 1 101 ? -9.275 14.941 6.008 1.00 92.50 101 GLU A N 1
ATOM 820 C CA . GLU A 1 101 ? -7.882 14.489 6.159 1.00 92.50 101 GLU A CA 1
ATOM 821 C C . GLU A 1 101 ? -7.821 13.124 6.850 1.00 92.50 101 GLU A C 1
ATOM 823 O O . GLU A 1 101 ? -7.088 12.240 6.420 1.00 92.50 101 GLU A O 1
ATOM 828 N N . ILE A 1 102 ? -8.659 12.907 7.867 1.00 92.62 102 ILE A N 1
ATOM 829 C CA . ILE A 1 102 ? -8.754 11.611 8.550 1.00 92.62 102 ILE A CA 1
ATOM 830 C C . ILE A 1 102 ? -9.244 10.522 7.591 1.00 92.62 102 ILE A C 1
ATOM 832 O O . ILE A 1 102 ? -8.707 9.420 7.589 1.00 92.62 102 ILE A O 1
ATOM 836 N N . SER A 1 103 ? -10.231 10.819 6.745 1.00 94.00 103 SER A N 1
ATOM 837 C CA . SER A 1 103 ? -10.721 9.862 5.747 1.00 94.00 103 SER A CA 1
ATOM 838 C C . SER A 1 103 ? -9.644 9.502 4.722 1.00 94.00 103 SER A C 1
ATOM 840 O O . SER A 1 103 ? -9.454 8.326 4.417 1.00 94.00 103 SER A O 1
ATOM 842 N N . GLU A 1 104 ? -8.923 10.502 4.217 1.00 93.62 104 GLU A N 1
ATOM 843 C CA . GLU A 1 104 ? -7.806 10.307 3.289 1.00 93.62 104 GLU A CA 1
ATOM 844 C C . GLU A 1 104 ? -6.709 9.438 3.930 1.00 93.62 104 GLU A C 1
ATOM 846 O O . GLU A 1 104 ? -6.241 8.483 3.310 1.00 93.62 104 GLU A O 1
ATOM 851 N N . GLU A 1 105 ? -6.367 9.687 5.197 1.00 94.12 105 GLU A N 1
ATOM 852 C CA . GLU A 1 105 ? -5.382 8.902 5.950 1.00 94.12 105 GLU A CA 1
ATOM 853 C C . GLU A 1 105 ? -5.829 7.458 6.231 1.00 94.12 105 GLU A C 1
ATOM 855 O O . GLU A 1 105 ? -5.024 6.529 6.095 1.00 94.12 105 GLU A O 1
ATOM 860 N N . VAL A 1 106 ? -7.104 7.242 6.573 1.00 95.50 106 VAL A N 1
ATOM 861 C CA . VAL A 1 106 ? -7.687 5.903 6.780 1.00 95.50 106 VAL A CA 1
ATOM 862 C C . VAL A 1 106 ? -7.652 5.097 5.481 1.00 95.50 106 VAL A C 1
ATOM 864 O O . VAL A 1 106 ? -7.101 3.995 5.468 1.00 95.50 106 VAL A O 1
ATOM 867 N N . GLU A 1 107 ? -8.177 5.640 4.375 1.00 97.06 107 GLU A N 1
ATOM 868 C CA . GLU A 1 107 ? -8.168 4.964 3.065 1.00 97.06 107 GLU A CA 1
ATOM 869 C C . GLU A 1 107 ? -6.751 4.610 2.639 1.00 97.06 107 GLU A C 1
ATOM 871 O O . GLU A 1 107 ? -6.464 3.474 2.244 1.00 97.06 107 GLU A O 1
ATOM 876 N N . TRP A 1 108 ? -5.858 5.591 2.742 1.00 96.56 108 TRP A N 1
ATOM 877 C CA . TRP A 1 108 ? -4.509 5.460 2.240 1.00 96.56 108 TRP A CA 1
ATOM 878 C C . TRP A 1 108 ? -3.721 4.429 3.048 1.00 96.56 108 TRP A C 1
ATOM 880 O O . TRP A 1 108 ? -3.017 3.605 2.457 1.00 96.56 108 TRP A O 1
ATOM 890 N N . THR A 1 109 ? -3.890 4.417 4.372 1.00 97.56 109 THR A N 1
ATOM 891 C CA . THR A 1 109 ? -3.167 3.504 5.262 1.00 97.56 109 THR A CA 1
ATOM 892 C C . THR A 1 109 ? -3.711 2.080 5.176 1.00 97.56 109 THR A C 1
ATOM 894 O O . THR A 1 109 ? -2.942 1.144 4.950 1.00 97.56 109 THR A O 1
ATOM 897 N N . VAL A 1 110 ? -5.030 1.903 5.304 1.00 98.38 110 VAL A N 1
ATOM 898 C CA . VAL A 1 110 ? -5.678 0.580 5.298 1.00 98.38 110 VAL A CA 1
ATOM 899 C C . VAL A 1 110 ? -5.462 -0.117 3.956 1.00 98.38 110 VAL A C 1
ATOM 901 O O . VAL A 1 110 ? -4.939 -1.233 3.917 1.00 98.38 110 VAL A O 1
ATOM 904 N N . LEU A 1 111 ? -5.793 0.542 2.838 1.00 98.62 111 LEU A N 1
ATOM 905 C CA . LEU A 1 111 ? -5.642 -0.070 1.513 1.00 98.62 111 LEU A CA 1
ATOM 906 C C . LEU A 1 111 ? -4.172 -0.150 1.085 1.00 98.62 111 LEU A C 1
ATOM 908 O O . LEU A 1 111 ? -3.792 -1.061 0.351 1.00 98.62 111 LEU A O 1
ATOM 912 N N . GLY A 1 112 ? -3.323 0.773 1.547 1.00 97.94 112 GLY A N 1
ATOM 913 C CA . GLY A 1 112 ? -1.882 0.729 1.306 1.00 97.94 112 GLY A CA 1
ATOM 914 C C . GLY A 1 112 ? -1.227 -0.519 1.899 1.00 97.94 112 GLY A C 1
ATOM 915 O O . GLY A 1 112 ? -0.500 -1.218 1.189 1.00 97.94 112 GLY A O 1
ATOM 916 N N . LEU A 1 113 ? -1.536 -0.845 3.157 1.00 98.12 113 LEU A N 1
ATOM 917 C CA . LEU A 1 113 ? -1.043 -2.055 3.816 1.00 98.12 113 LEU A CA 1
ATOM 918 C C . LEU A 1 113 ? -1.695 -3.337 3.285 1.00 98.12 113 LEU A C 1
ATOM 920 O O . LEU A 1 113 ? -1.004 -4.345 3.146 1.00 98.12 113 LEU A O 1
ATOM 924 N N . LEU A 1 114 ? -2.972 -3.305 2.895 1.00 98.69 114 LEU A N 1
ATOM 925 C CA . LEU A 1 114 ? -3.603 -4.448 2.225 1.00 98.69 114 LEU A CA 1
ATOM 926 C C . LEU A 1 114 ? -2.944 -4.784 0.881 1.00 98.69 114 LEU A C 1
ATOM 928 O O . LEU A 1 114 ? -2.817 -5.960 0.548 1.00 98.69 114 LEU A O 1
ATOM 932 N N . ARG A 1 115 ? -2.446 -3.789 0.130 1.00 98.19 115 ARG A N 1
ATOM 933 C CA . ARG A 1 115 ? -1.642 -4.057 -1.078 1.00 98.19 115 ARG A CA 1
ATOM 934 C C . ARG A 1 115 ? -0.340 -4.777 -0.744 1.00 98.19 115 ARG A C 1
ATOM 936 O O . ARG A 1 115 ? 0.044 -5.682 -1.473 1.00 98.19 115 ARG A O 1
ATOM 943 N N . GLN A 1 116 ? 0.323 -4.401 0.353 1.00 97.44 116 GLN A N 1
ATOM 944 C CA . GLN A 1 116 ? 1.524 -5.112 0.803 1.00 97.44 116 GLN A CA 1
ATOM 945 C C . GLN A 1 116 ? 1.184 -6.562 1.186 1.00 97.44 116 GLN A C 1
ATOM 947 O O . GLN A 1 116 ? 1.876 -7.479 0.756 1.00 97.44 116 GLN A O 1
ATOM 952 N N . TYR A 1 117 ? 0.097 -6.774 1.939 1.00 97.94 117 TYR A N 1
ATOM 953 C CA . TYR A 1 117 ? -0.393 -8.107 2.306 1.00 97.94 117 TYR A CA 1
ATOM 954 C C . TYR A 1 117 ? -0.661 -8.980 1.075 1.00 97.94 117 TYR A C 1
ATOM 956 O O . TYR A 1 117 ? -0.143 -10.094 1.001 1.00 97.94 117 TYR A O 1
ATOM 964 N N . PHE A 1 118 ? -1.389 -8.456 0.083 1.00 97.81 118 PHE A N 1
ATOM 965 C CA . PHE A 1 118 ? -1.623 -9.148 -1.184 1.00 97.81 118 PHE A CA 1
ATOM 966 C C . PHE A 1 118 ? -0.305 -9.535 -1.861 1.00 97.81 118 PHE A C 1
ATOM 968 O O . PHE A 1 118 ? -0.108 -10.694 -2.213 1.00 97.81 118 PHE A O 1
ATOM 975 N N . THR A 1 119 ? 0.638 -8.597 -1.982 1.00 96.44 119 THR A N 1
ATOM 976 C CA . THR A 1 119 ? 1.924 -8.882 -2.626 1.00 96.44 119 THR A CA 1
ATOM 977 C C . THR A 1 119 ? 2.732 -9.946 -1.890 1.00 96.44 119 THR A C 1
ATOM 979 O O . THR A 1 119 ? 3.310 -10.813 -2.539 1.00 96.44 119 THR A O 1
ATOM 982 N N . LEU A 1 120 ? 2.736 -9.953 -0.556 1.00 95.69 120 LEU A N 1
ATOM 983 C CA . LEU A 1 120 ? 3.421 -10.996 0.217 1.00 95.69 120 LEU A CA 1
ATOM 984 C C . LEU A 1 120 ? 2.757 -12.375 0.094 1.00 95.69 120 LEU A C 1
ATOM 986 O O . LEU A 1 120 ? 3.438 -13.389 0.249 1.00 95.69 120 LEU A O 1
ATOM 990 N N . LYS A 1 121 ? 1.446 -12.423 -0.160 1.00 95.88 121 LYS A N 1
ATOM 991 C CA . LYS A 1 121 ? 0.676 -13.663 -0.315 1.00 95.88 121 LYS A CA 1
ATOM 992 C C . LYS A 1 121 ? 0.758 -14.240 -1.724 1.00 95.88 121 LYS A C 1
ATOM 994 O O . LYS A 1 121 ? 0.973 -15.439 -1.865 1.00 95.88 121 LYS A O 1
ATOM 999 N N . GLU A 1 122 ? 0.619 -13.388 -2.733 1.00 94.81 122 GLU A N 1
ATOM 1000 C CA . GLU A 1 122 ? 0.430 -13.793 -4.131 1.00 94.81 122 GLU A CA 1
ATOM 1001 C C . GLU A 1 122 ? 1.663 -13.546 -5.012 1.00 94.81 122 GLU A C 1
ATOM 1003 O O . GLU A 1 122 ? 1.720 -14.009 -6.150 1.00 94.81 122 GLU A O 1
ATOM 1008 N N . SER A 1 123 ? 2.681 -12.833 -4.508 1.00 93.06 123 SER A N 1
ATOM 1009 C CA . SER A 1 123 ? 3.841 -12.401 -5.308 1.00 93.06 123 SER A CA 1
ATOM 1010 C C . SER A 1 123 ? 3.430 -11.656 -6.593 1.00 93.06 123 SER A C 1
ATOM 1012 O O . SER A 1 123 ? 3.967 -11.905 -7.677 1.00 93.06 123 SER A O 1
ATOM 1014 N N . ASP A 1 124 ? 2.435 -10.774 -6.468 1.00 93.38 124 ASP A N 1
ATOM 1015 C CA . ASP A 1 124 ? 1.870 -9.926 -7.529 1.00 93.38 124 ASP A CA 1
ATOM 1016 C C . ASP A 1 124 ? 1.441 -8.571 -6.925 1.00 93.38 124 ASP A C 1
ATOM 1018 O O . ASP A 1 124 ? 1.402 -8.379 -5.707 1.00 93.38 124 ASP A O 1
ATOM 1022 N N . ILE A 1 125 ? 1.149 -7.590 -7.768 1.00 94.69 125 ILE A N 1
ATOM 1023 C CA . ILE A 1 125 ? 0.806 -6.222 -7.407 1.00 94.69 125 ILE A CA 1
ATOM 1024 C C . ILE A 1 125 ? -0.611 -5.928 -7.884 1.00 94.69 125 ILE A C 1
ATOM 1026 O O . ILE A 1 125 ? -0.925 -6.004 -9.072 1.00 94.69 125 ILE A O 1
ATOM 1030 N N . THR A 1 126 ? -1.455 -5.503 -6.952 1.00 95.94 126 THR A N 1
ATOM 1031 C CA . THR A 1 126 ? -2.871 -5.227 -7.209 1.00 95.94 126 THR A CA 1
ATOM 1032 C C . THR A 1 126 ? -3.234 -3.762 -6.940 1.00 95.94 126 THR A C 1
ATOM 1034 O O . THR A 1 126 ? -2.422 -2.988 -6.403 1.00 95.94 126 THR A O 1
ATOM 1037 N N . SER A 1 127 ? -4.438 -3.349 -7.338 1.00 96.38 127 SER A N 1
ATOM 1038 C CA . SER A 1 127 ? -4.979 -2.022 -7.036 1.00 96.38 127 SER A CA 1
ATOM 1039 C C . SER A 1 127 ? -5.403 -1.896 -5.564 1.00 96.38 127 SER A C 1
ATOM 1041 O O . SER A 1 127 ? -5.536 -2.877 -4.839 1.00 96.38 127 SER A O 1
ATOM 1043 N N . LYS A 1 128 ? -5.639 -0.668 -5.082 1.00 97.56 128 LYS A N 1
ATOM 1044 C CA . LYS A 1 128 ? -6.167 -0.447 -3.720 1.00 97.56 128 LYS A CA 1
ATOM 1045 C C . LYS A 1 128 ? -7.553 -1.078 -3.513 1.00 97.56 128 LYS A C 1
ATOM 1047 O O . LYS A 1 128 ? -7.829 -1.561 -2.424 1.00 97.56 128 LYS A O 1
ATOM 1052 N N . ALA A 1 129 ? -8.408 -1.054 -4.538 1.00 98.00 129 ALA A N 1
ATOM 1053 C CA . ALA A 1 129 ? -9.758 -1.609 -4.448 1.00 98.00 129 ALA A CA 1
ATOM 1054 C C . ALA A 1 129 ? -9.709 -3.139 -4.349 1.00 98.00 129 ALA A C 1
ATOM 1056 O O . ALA A 1 129 ? -10.229 -3.707 -3.397 1.00 98.00 129 ALA A O 1
ATOM 1057 N N . GLU A 1 130 ? -8.992 -3.789 -5.266 1.00 98.38 130 GLU A N 1
ATOM 1058 C CA . GLU A 1 130 ? -8.817 -5.246 -5.260 1.00 98.38 130 GLU A CA 1
ATOM 1059 C C . GLU A 1 130 ? -8.101 -5.743 -3.997 1.00 98.38 130 GLU A C 1
ATOM 1061 O O . GLU A 1 130 ? -8.474 -6.777 -3.456 1.00 98.38 130 GLU A O 1
ATOM 1066 N N . ALA A 1 131 ? -7.126 -4.992 -3.468 1.00 98.56 131 ALA A N 1
ATOM 1067 C CA . ALA A 1 131 ? -6.505 -5.312 -2.182 1.00 98.56 131 ALA A CA 1
ATOM 1068 C C . ALA A 1 131 ? -7.503 -5.269 -1.013 1.00 98.56 131 ALA A C 1
ATOM 1070 O O . ALA A 1 131 ? -7.425 -6.100 -0.109 1.00 98.56 131 ALA A O 1
ATOM 1071 N N . GLY A 1 132 ? -8.431 -4.306 -1.028 1.00 98.69 132 GLY A N 1
ATOM 1072 C CA . GLY A 1 132 ? -9.525 -4.221 -0.063 1.00 98.69 132 GLY A CA 1
ATOM 1073 C C . GLY A 1 132 ? -10.420 -5.456 -0.109 1.00 98.69 132 GLY A C 1
ATOM 1074 O O . GLY A 1 132 ? -10.596 -6.121 0.910 1.00 98.69 132 GLY A O 1
ATOM 1075 N N . GLU A 1 133 ? -10.907 -5.808 -1.299 1.00 98.69 133 GLU A N 1
ATOM 1076 C CA . GLU A 1 133 ? -11.749 -6.993 -1.513 1.00 98.69 133 GLU A CA 1
ATOM 1077 C C . GLU A 1 133 ? -11.021 -8.293 -1.137 1.00 98.69 133 GLU A C 1
ATOM 1079 O O . GLU A 1 133 ? -11.561 -9.142 -0.429 1.00 98.69 133 GLU A O 1
ATOM 1084 N N . TYR A 1 134 ? -9.749 -8.427 -1.519 1.00 98.75 134 TYR A N 1
ATOM 1085 C CA . TYR A 1 134 ? -8.922 -9.564 -1.117 1.00 98.75 134 TYR A CA 1
ATOM 1086 C C . TYR A 1 134 ? -8.777 -9.655 0.411 1.00 98.75 134 TYR A C 1
ATOM 1088 O O . TYR A 1 134 ? -8.818 -10.751 0.973 1.00 98.75 134 TYR A O 1
ATOM 1096 N N . GLY A 1 135 ? -8.639 -8.514 1.096 1.00 98.50 135 GLY A N 1
ATOM 1097 C CA . GLY A 1 135 ? -8.612 -8.438 2.556 1.00 98.50 135 GLY A CA 1
ATOM 1098 C C . GLY A 1 135 ? -9.903 -8.944 3.200 1.00 98.50 135 GLY A C 1
ATOM 1099 O O . GLY A 1 135 ? -9.834 -9.718 4.152 1.00 98.50 135 GLY A O 1
ATOM 1100 N N . LEU A 1 136 ? -11.068 -8.574 2.661 1.00 98.69 136 LEU A N 1
ATOM 1101 C CA . LEU A 1 136 ? -12.368 -9.062 3.142 1.00 98.69 136 LEU A CA 1
ATOM 1102 C C . LEU A 1 136 ? -12.504 -10.585 3.004 1.00 98.69 136 LEU A C 1
ATOM 1104 O O . LEU A 1 136 ? -13.063 -11.236 3.880 1.00 98.69 136 LEU A O 1
ATOM 1108 N N . LEU A 1 137 ? -11.949 -11.165 1.939 1.00 98.38 137 LEU A N 1
ATOM 1109 C CA . LEU A 1 137 ? -12.011 -12.609 1.698 1.00 98.38 137 LEU A CA 1
ATOM 1110 C C . LEU A 1 137 ? -11.052 -13.429 2.578 1.00 98.38 137 LEU A C 1
ATOM 1112 O O . LEU A 1 137 ? -11.332 -14.593 2.854 1.00 98.38 137 LEU A O 1
ATOM 1116 N N . ASN A 1 138 ? -9.916 -12.858 2.992 1.00 98.12 138 ASN A N 1
ATOM 1117 C CA . ASN A 1 138 ? -8.814 -13.622 3.597 1.00 98.12 138 ASN A CA 1
ATOM 1118 C C . ASN A 1 138 ? -8.502 -13.261 5.057 1.00 98.12 138 ASN A C 1
ATOM 1120 O O . ASN A 1 138 ? -7.766 -13.998 5.719 1.00 98.12 138 ASN A O 1
ATOM 1124 N N . LEU A 1 139 ? -9.017 -12.140 5.571 1.00 98.12 139 LEU A N 1
ATOM 1125 C CA . LEU A 1 139 ? -8.773 -11.693 6.944 1.00 98.12 139 LEU A CA 1
ATOM 1126 C C . LEU A 1 139 ? -9.998 -11.924 7.844 1.00 98.12 139 LEU A C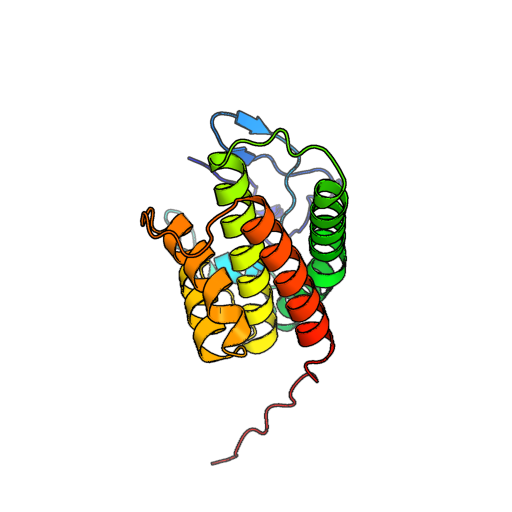 1
ATOM 1128 O O . LEU A 1 139 ? -11.128 -11.942 7.355 1.00 98.12 139 LEU A O 1
ATOM 1132 N N . PRO A 1 140 ? -9.800 -12.067 9.171 1.00 98.31 140 PRO A N 1
ATOM 1133 C CA . PRO A 1 140 ? -10.898 -12.264 10.115 1.00 98.31 140 PRO A CA 1
ATOM 1134 C C . PRO A 1 140 ? -11.969 -11.167 10.044 1.00 98.31 140 PRO A C 1
ATOM 1136 O O . PRO A 1 140 ? -11.634 -9.982 9.977 1.00 98.31 140 PRO A O 1
ATOM 1139 N N . GLU A 1 141 ? -13.239 -11.556 10.190 1.00 98.12 141 GLU A N 1
ATOM 1140 C CA . GLU A 1 141 ? -14.414 -10.670 10.062 1.00 98.12 141 GLU A CA 1
ATOM 1141 C C . GLU A 1 141 ? -14.365 -9.422 10.947 1.00 98.12 141 GLU A C 1
ATOM 1143 O O . GLU A 1 141 ? -14.848 -8.359 10.566 1.00 98.12 141 GLU A O 1
ATOM 1148 N N . ARG A 1 142 ? -13.701 -9.496 12.107 1.00 98.06 142 ARG A N 1
ATOM 1149 C CA . ARG A 1 142 ? -13.526 -8.342 13.003 1.00 98.06 142 ARG A CA 1
ATOM 1150 C C . ARG A 1 142 ? -12.813 -7.153 12.346 1.00 98.06 142 ARG A C 1
ATOM 1152 O O . ARG A 1 142 ? -12.877 -6.049 12.872 1.00 98.06 142 ARG A O 1
ATOM 1159 N N . TRP A 1 143 ? -12.108 -7.374 11.235 1.00 98.50 143 TRP A N 1
ATOM 1160 C CA . TRP A 1 143 ? -11.463 -6.320 10.454 1.00 98.50 143 TRP A CA 1
ATOM 1161 C C . TRP A 1 143 ? -12.285 -5.809 9.282 1.00 98.50 143 TRP A C 1
ATOM 1163 O O . TRP A 1 143 ? -11.958 -4.762 8.730 1.00 98.50 143 TRP A O 1
ATOM 1173 N N . HIS A 1 144 ? -13.363 -6.490 8.906 1.00 98.44 144 HIS A N 1
ATOM 1174 C CA . HIS A 1 144 ? -14.187 -6.072 7.776 1.00 98.44 144 HIS A CA 1
ATOM 1175 C C . HIS A 1 144 ? -14.742 -4.650 7.921 1.00 98.44 144 HIS A C 1
ATOM 1177 O O . HIS A 1 144 ? -14.690 -3.932 6.925 1.00 98.44 144 HIS A O 1
ATOM 1183 N N . PRO A 1 145 ? -15.173 -4.165 9.108 1.00 98.12 145 PRO A N 1
ATOM 1184 C CA . PRO A 1 145 ? -15.672 -2.795 9.236 1.00 98.12 145 PRO A CA 1
ATOM 1185 C C . PRO A 1 145 ? -14.669 -1.723 8.786 1.00 98.12 145 PRO A C 1
ATOM 1187 O O . PRO A 1 145 ? -15.030 -0.835 8.015 1.00 98.12 145 PRO A O 1
ATOM 1190 N N . ILE A 1 146 ? -13.398 -1.818 9.197 1.00 98.25 146 ILE A N 1
ATOM 1191 C CA . ILE A 1 146 ? -12.378 -0.823 8.821 1.00 98.25 146 ILE A CA 1
ATOM 1192 C C . ILE A 1 146 ? -11.925 -0.972 7.359 1.00 98.25 146 ILE A C 1
ATOM 1194 O O . ILE A 1 146 ? -11.602 0.019 6.705 1.00 98.25 146 ILE A O 1
ATOM 1198 N N . ILE A 1 147 ? -11.965 -2.190 6.809 1.00 98.56 147 ILE A N 1
ATOM 1199 C CA . ILE A 1 147 ? -11.684 -2.432 5.387 1.00 98.56 147 ILE A CA 1
ATOM 1200 C C . ILE A 1 147 ? -12.806 -1.855 4.510 1.00 98.56 147 ILE A C 1
ATOM 1202 O O . ILE A 1 147 ? -12.528 -1.153 3.537 1.00 98.56 147 ILE A O 1
ATOM 1206 N N . HIS A 1 148 ? -14.071 -2.081 4.875 1.00 98.31 148 HIS A N 1
ATOM 1207 C CA . HIS A 1 148 ? -15.219 -1.490 4.190 1.00 98.31 148 HIS A CA 1
ATOM 1208 C C . HIS A 1 148 ? -15.220 0.035 4.273 1.00 98.31 148 HIS A C 1
ATOM 1210 O O . HIS A 1 148 ? -15.509 0.691 3.277 1.00 98.31 148 HIS A O 1
ATOM 1216 N N . GLU A 1 149 ? -14.863 0.605 5.424 1.00 97.38 149 GLU A N 1
ATOM 1217 C CA . GLU A 1 149 ? -14.717 2.053 5.594 1.00 97.38 149 GLU A CA 1
ATOM 1218 C C . GLU A 1 149 ? -13.720 2.620 4.573 1.00 97.38 149 GLU A C 1
ATOM 1220 O O . GLU A 1 149 ? -14.051 3.533 3.817 1.00 97.38 149 GLU A O 1
ATOM 1225 N N . ALA A 1 150 ? -12.536 2.013 4.458 1.00 97.75 150 ALA A N 1
ATOM 1226 C CA . ALA A 1 150 ? -11.521 2.425 3.495 1.00 97.75 150 ALA A CA 1
ATOM 1227 C C . ALA A 1 150 ? -11.984 2.288 2.027 1.00 97.75 150 ALA A C 1
ATOM 1229 O O . ALA A 1 150 ? -11.755 3.185 1.212 1.00 97.75 150 ALA A O 1
ATOM 1230 N N . LEU A 1 151 ? -12.684 1.200 1.684 1.00 98.06 151 LEU A N 1
ATOM 1231 C CA . LEU A 1 151 ? -13.271 0.989 0.352 1.00 98.06 151 LEU A CA 1
ATOM 1232 C C . LEU A 1 151 ? -14.380 2.001 0.021 1.00 98.06 151 LEU A C 1
ATOM 1234 O O . LEU A 1 151 ? -14.474 2.472 -1.119 1.00 98.06 151 LEU A O 1
ATOM 1238 N N . ASN A 1 152 ? -15.205 2.353 1.008 1.00 96.44 152 ASN A N 1
ATOM 1239 C CA . ASN A 1 152 ? -16.270 3.339 0.862 1.00 96.44 152 ASN A CA 1
ATOM 1240 C C . ASN A 1 152 ? -15.693 4.731 0.610 1.00 96.44 152 ASN A C 1
ATOM 1242 O O . ASN A 1 152 ? -16.107 5.377 -0.353 1.00 96.44 152 ASN A O 1
ATOM 1246 N N . ILE A 1 153 ? -14.684 5.146 1.386 1.00 95.69 153 ILE A N 1
ATOM 1247 C CA . ILE A 1 153 ?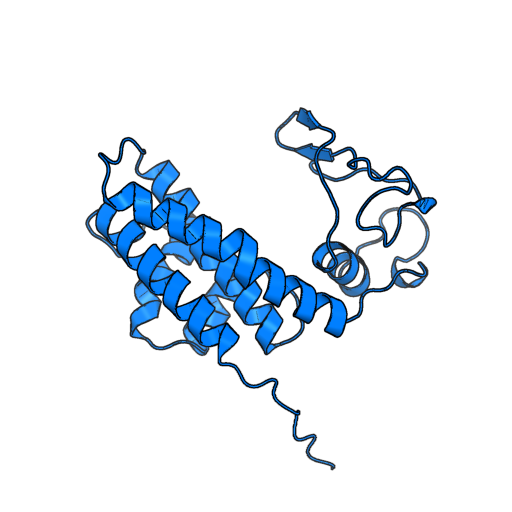 -13.964 6.412 1.173 1.00 95.69 153 ILE A CA 1
ATOM 1248 C C . ILE A 1 153 ? -13.384 6.454 -0.242 1.00 95.69 153 ILE A C 1
ATOM 1250 O O . ILE A 1 153 ? -13.633 7.401 -0.985 1.00 95.69 153 ILE A O 1
ATOM 1254 N N . ARG A 1 154 ? -12.679 5.393 -0.656 1.00 95.00 154 ARG A N 1
ATOM 1255 C CA . ARG A 1 154 ? -12.080 5.296 -1.995 1.00 95.00 154 ARG A CA 1
ATOM 1256 C C . ARG A 1 154 ? -13.103 5.438 -3.122 1.00 95.00 154 ARG A C 1
ATOM 1258 O O . ARG A 1 154 ? -12.798 6.005 -4.168 1.00 95.00 154 ARG A O 1
ATOM 1265 N N . SER A 1 155 ? -14.295 4.893 -2.916 1.00 94.75 155 SER A N 1
ATOM 1266 C CA . SER A 1 155 ? -15.379 4.896 -3.900 1.00 94.75 155 SER A CA 1
ATOM 1267 C C . SER A 1 155 ? -16.283 6.129 -3.793 1.00 94.75 155 SER A C 1
ATOM 1269 O O . SER A 1 155 ? -17.315 6.169 -4.460 1.00 94.75 155 SER A O 1
ATOM 1271 N N . ASN A 1 156 ? -15.939 7.108 -2.943 1.00 91.94 156 ASN A N 1
ATOM 1272 C CA . ASN A 1 156 ? -16.778 8.263 -2.601 1.00 91.94 156 ASN A CA 1
ATOM 1273 C C . ASN A 1 156 ? -18.203 7.872 -2.160 1.00 91.94 156 ASN A C 1
ATOM 1275 O O . ASN A 1 156 ? -19.177 8.572 -2.439 1.00 91.94 156 ASN A O 1
ATOM 1279 N N . LYS A 1 157 ? -18.340 6.732 -1.474 1.00 88.75 157 LYS A N 1
ATOM 1280 C CA . LYS A 1 157 ? -19.602 6.280 -0.886 1.00 88.75 157 LYS A CA 1
ATOM 1281 C C . LYS A 1 157 ? -19.744 6.867 0.514 1.00 88.75 157 LYS A C 1
ATOM 1283 O O . LYS A 1 157 ? -18.917 6.621 1.387 1.00 88.75 157 LYS A O 1
ATOM 1288 N N . TYR A 1 158 ? -20.834 7.590 0.748 1.00 74.88 158 TYR A N 1
ATOM 1289 C CA . TYR A 1 158 ? -21.145 8.188 2.047 1.00 74.88 158 TYR A CA 1
ATOM 1290 C C . TYR A 1 158 ? -21.879 7.195 2.956 1.00 74.88 158 TYR A C 1
ATOM 1292 O O . TYR A 1 158 ? -23.068 7.341 3.228 1.00 74.88 158 TYR A O 1
ATOM 1300 N N . VAL A 1 159 ? -21.168 6.164 3.413 1.00 82.69 159 VAL A N 1
ATOM 1301 C CA . VAL A 1 159 ? -21.669 5.199 4.402 1.00 82.69 159 VAL A CA 1
ATOM 1302 C C . VAL A 1 159 ? -20.892 5.403 5.696 1.00 82.69 159 VAL A C 1
ATOM 1304 O O . VAL A 1 159 ? -19.673 5.273 5.699 1.00 82.69 159 VAL A O 1
ATOM 1307 N N . LYS A 1 160 ? -21.583 5.731 6.793 1.00 72.94 160 LYS A N 1
ATOM 1308 C CA . LYS A 1 160 ? -20.955 5.860 8.115 1.00 72.94 160 LYS A CA 1
ATOM 1309 C C . LYS A 1 160 ? -20.917 4.499 8.805 1.00 72.94 160 LYS A C 1
ATOM 1311 O O . LYS A 1 160 ? -21.957 4.039 9.269 1.00 72.94 160 LYS A O 1
ATOM 1316 N N . LEU A 1 161 ? -19.741 3.874 8.882 1.00 88.44 161 LEU A N 1
ATOM 1317 C CA . LEU A 1 161 ? -19.531 2.649 9.673 1.00 88.44 161 LEU A CA 1
ATOM 1318 C C . LEU A 1 161 ? -19.008 2.932 11.087 1.00 88.44 161 LEU A C 1
ATOM 1320 O O . LEU A 1 161 ? -19.127 2.087 11.968 1.00 88.44 161 LEU A O 1
ATOM 1324 N N . PHE A 1 162 ? -18.472 4.133 11.305 1.00 91.44 162 PHE A N 1
ATOM 1325 C CA . PHE A 1 162 ? -17.971 4.612 12.589 1.00 91.44 162 PHE A CA 1
ATOM 1326 C C . PHE A 1 162 ? -18.646 5.932 12.952 1.00 91.44 162 PHE A C 1
ATOM 1328 O O . PHE A 1 162 ? -18.940 6.751 12.073 1.00 91.44 162 PHE A O 1
ATOM 1335 N N . GLN A 1 163 ? -18.901 6.143 14.243 1.00 88.19 163 GLN A N 1
ATOM 1336 C CA . GLN A 1 163 ? -19.603 7.336 14.709 1.00 88.19 163 GLN A CA 1
ATOM 1337 C C . GLN A 1 163 ? -18.643 8.516 14.862 1.00 88.19 163 GLN A C 1
ATOM 1339 O O . GLN A 1 163 ? -19.016 9.653 14.558 1.00 88.19 163 GLN A O 1
ATOM 1344 N N . PHE A 1 164 ? -17.411 8.246 15.300 1.00 90.81 164 PHE A N 1
ATOM 1345 C CA . PHE A 1 164 ? -16.422 9.277 15.591 1.00 90.81 164 PHE A CA 1
ATOM 1346 C C . PHE A 1 164 ? -15.110 9.049 14.842 1.00 90.81 164 PHE A C 1
ATOM 1348 O O . PHE A 1 164 ? -14.609 7.931 14.738 1.00 90.81 164 PHE A O 1
ATOM 1355 N N . ASP A 1 165 ? -14.479 10.136 14.397 1.00 91.19 165 ASP A N 1
ATOM 1356 C CA . ASP A 1 165 ? -13.195 10.065 13.693 1.00 91.19 165 ASP A CA 1
ATOM 1357 C C . ASP A 1 165 ? -12.079 9.436 14.540 1.00 91.19 165 ASP A C 1
ATOM 1359 O O . ASP A 1 165 ? -11.235 8.701 14.028 1.00 91.19 165 ASP A O 1
ATOM 1363 N N . LYS A 1 166 ? -12.118 9.638 15.862 1.00 91.12 166 LYS A N 1
ATOM 1364 C CA . LYS A 1 166 ? -11.179 8.999 16.791 1.00 91.12 166 LYS A CA 1
ATOM 1365 C C . LYS A 1 166 ? -11.279 7.469 16.765 1.00 91.12 166 LYS A C 1
ATOM 1367 O O . LYS A 1 166 ? -10.257 6.800 16.894 1.00 91.12 166 LYS A O 1
ATOM 1372 N N . GLU A 1 167 ? -12.476 6.914 16.566 1.00 93.38 167 GLU A N 1
ATOM 1373 C CA . GLU A 1 167 ? -12.677 5.463 16.442 1.00 93.38 167 GLU A CA 1
ATOM 1374 C C . GLU A 1 167 ? -12.048 4.935 15.154 1.00 93.38 167 GLU A C 1
ATOM 1376 O O . GLU A 1 167 ? -11.348 3.928 15.187 1.00 93.38 167 GLU A O 1
ATOM 1381 N N . ARG A 1 168 ? -12.215 5.655 14.038 1.00 94.31 168 ARG A N 1
ATOM 1382 C CA . ARG A 1 168 ? -11.635 5.288 12.734 1.00 94.31 168 ARG A CA 1
ATOM 1383 C C . ARG A 1 168 ? -10.114 5.217 12.803 1.00 94.31 168 ARG A C 1
ATOM 1385 O O . ARG A 1 168 ? -9.514 4.253 12.325 1.00 94.31 168 ARG A O 1
ATOM 1392 N N . VAL A 1 169 ? -9.487 6.210 13.435 1.00 94.25 169 VAL A N 1
ATOM 1393 C CA . VAL A 1 169 ? -8.030 6.228 13.626 1.00 94.25 169 VAL A CA 1
ATOM 1394 C C . VAL A 1 169 ? -7.586 5.100 14.555 1.00 94.25 169 VAL A C 1
ATOM 1396 O O . VAL A 1 169 ? -6.640 4.384 14.230 1.00 94.25 169 VAL A O 1
ATOM 1399 N N . LEU A 1 170 ? -8.283 4.889 15.675 1.00 95.62 170 LEU A N 1
ATOM 1400 C CA . LEU A 1 170 ? -7.968 3.809 16.610 1.00 95.62 170 LEU A CA 1
ATOM 1401 C C . LEU A 1 170 ? -8.056 2.428 15.943 1.00 95.62 170 LEU A C 1
ATOM 1403 O O . LEU A 1 170 ? -7.136 1.621 16.080 1.00 95.62 170 LEU A O 1
ATOM 1407 N N . GLU A 1 171 ? -9.130 2.154 15.205 1.00 97.50 171 GLU A N 1
ATOM 1408 C CA . GLU A 1 171 ? -9.302 0.886 14.492 1.00 97.50 171 GLU A CA 1
ATOM 1409 C C . GLU A 1 171 ? -8.289 0.725 13.358 1.00 97.50 171 GLU A C 1
ATOM 1411 O O . GLU A 1 171 ? -7.761 -0.370 13.172 1.00 97.50 171 GLU A O 1
ATOM 1416 N N . THR A 1 172 ? -7.917 1.812 12.674 1.00 97.44 172 THR A N 1
ATOM 1417 C CA . THR A 1 172 ? -6.817 1.797 11.697 1.00 97.44 172 THR A CA 1
ATOM 1418 C C . THR A 1 172 ? -5.502 1.383 12.357 1.00 97.44 172 THR A C 1
ATOM 1420 O O . THR A 1 172 ? -4.822 0.483 11.863 1.00 97.44 172 THR A O 1
ATOM 1423 N N . VAL A 1 173 ? -5.139 1.968 13.502 1.00 97.62 173 VAL A N 1
ATOM 1424 C CA . VAL A 1 173 ? -3.911 1.599 14.231 1.00 97.62 173 VAL A CA 1
ATOM 1425 C C . VAL A 1 173 ? -3.941 0.127 14.646 1.00 97.62 173 VAL A C 1
ATOM 1427 O O . VAL A 1 173 ? -2.982 -0.604 14.400 1.00 97.62 173 VAL A O 1
ATOM 1430 N N . LYS A 1 174 ? -5.049 -0.351 15.224 1.00 98.31 174 LYS A N 1
ATOM 1431 C CA . LYS A 1 174 ? -5.169 -1.761 15.628 1.00 98.31 174 LYS A CA 1
ATOM 1432 C C . LYS A 1 174 ? -5.058 -2.707 14.426 1.00 98.31 174 LYS A C 1
ATOM 1434 O O . LYS A 1 174 ? -4.363 -3.721 14.513 1.00 98.31 174 LYS A O 1
ATOM 1439 N N . PHE A 1 175 ? -5.736 -2.386 13.324 1.00 98.56 175 PHE A N 1
ATOM 1440 C CA . PHE A 1 175 ? -5.739 -3.189 12.100 1.00 98.56 175 PHE A CA 1
ATOM 1441 C C . PHE A 1 175 ? -4.351 -3.312 11.495 1.00 98.56 175 PHE A C 1
ATOM 1443 O O . PHE A 1 175 ? -3.889 -4.409 11.185 1.00 98.56 175 PHE A O 1
ATOM 1450 N N . THR A 1 176 ? -3.673 -2.181 11.360 1.00 96.75 176 THR A N 1
ATOM 1451 C CA . THR A 1 176 ? -2.372 -2.103 10.703 1.00 96.75 176 THR A CA 1
ATOM 1452 C C . THR A 1 176 ? -1.291 -2.828 11.500 1.00 96.75 176 THR A C 1
ATOM 1454 O O . THR A 1 176 ? -0.535 -3.592 10.904 1.00 96.75 176 THR A O 1
ATOM 1457 N N . LYS A 1 177 ? -1.287 -2.709 12.836 1.00 97.69 177 LYS A N 1
ATOM 1458 C CA . LYS A 1 177 ? -0.411 -3.507 13.714 1.00 97.69 177 LYS A CA 1
ATOM 1459 C C . LYS A 1 177 ? -0.625 -5.005 13.531 1.00 97.69 177 LYS A C 1
ATOM 1461 O O . LYS A 1 177 ? 0.319 -5.734 13.249 1.00 97.69 177 LYS A O 1
ATOM 1466 N N . TYR A 1 178 ? -1.879 -5.451 13.602 1.00 98.25 178 TYR A N 1
ATOM 1467 C CA . TYR A 1 178 ? -2.199 -6.854 13.351 1.00 98.25 178 TYR A CA 1
ATOM 1468 C C . TYR A 1 178 ? -1.746 -7.317 11.975 1.00 98.25 178 TYR A C 1
ATOM 1470 O O . TYR A 1 178 ? -1.258 -8.432 11.860 1.00 98.25 178 TYR A O 1
ATOM 1478 N N . LEU A 1 179 ? -1.944 -6.512 10.930 1.00 97.81 179 LEU A N 1
ATOM 1479 C CA . LEU A 1 179 ? -1.635 -6.940 9.573 1.00 97.81 179 LEU A CA 1
ATOM 1480 C C . LEU A 1 179 ? -0.123 -7.071 9.369 1.00 97.81 179 LEU A C 1
ATOM 1482 O O . LEU A 1 179 ? 0.308 -8.042 8.752 1.00 97.81 179 LEU A O 1
ATOM 1486 N N . ILE A 1 180 ? 0.670 -6.152 9.930 1.00 96.88 180 ILE A N 1
ATOM 1487 C CA . ILE A 1 180 ? 2.138 -6.239 9.952 1.00 96.88 180 ILE A CA 1
ATOM 1488 C C . ILE A 1 180 ? 2.578 -7.512 10.690 1.00 96.88 180 ILE A C 1
ATOM 1490 O O . ILE A 1 180 ? 3.303 -8.332 10.123 1.00 96.88 180 ILE A O 1
ATOM 1494 N N . ASP A 1 181 ? 2.071 -7.735 11.906 1.00 96.94 181 ASP A N 1
ATOM 1495 C CA . ASP A 1 181 ? 2.392 -8.928 12.698 1.00 96.94 181 ASP A CA 1
ATOM 1496 C C . ASP A 1 181 ? 1.966 -10.214 11.984 1.00 96.94 181 ASP A C 1
ATOM 1498 O O . ASP A 1 181 ? 2.715 -11.190 11.925 1.00 96.94 181 ASP A O 1
ATOM 1502 N N . HIS A 1 182 ? 0.770 -10.224 11.399 1.00 96.19 182 HIS A N 1
ATOM 1503 C CA . HIS A 1 182 ? 0.256 -11.347 10.631 1.00 96.19 182 HIS A CA 1
ATOM 1504 C C . HIS A 1 182 ? 1.186 -11.658 9.460 1.00 96.19 182 HIS A C 1
ATOM 1506 O O . HIS A 1 182 ? 1.604 -12.804 9.320 1.00 96.19 182 HIS A O 1
ATOM 1512 N N . CYS A 1 183 ? 1.577 -10.647 8.677 1.00 95.06 183 CYS A N 1
ATOM 1513 C CA . CYS A 1 183 ? 2.467 -10.805 7.529 1.00 95.06 183 CYS A CA 1
ATOM 1514 C C . CYS A 1 183 ? 3.854 -11.331 7.907 1.00 95.06 183 CYS A C 1
ATOM 1516 O O . CYS A 1 183 ? 4.398 -12.180 7.200 1.00 95.06 183 CYS A O 1
ATOM 1518 N N . ASN A 1 184 ? 4.404 -10.878 9.033 1.00 94.00 184 ASN A N 1
ATOM 1519 C CA . ASN A 1 184 ? 5.684 -11.363 9.550 1.00 94.00 184 ASN A CA 1
ATOM 1520 C C . ASN A 1 184 ? 5.627 -12.832 9.993 1.00 94.00 184 ASN A C 1
ATOM 1522 O O . ASN A 1 184 ? 6.635 -13.535 9.941 1.00 94.00 184 ASN A O 1
ATOM 1526 N N . ASN A 1 185 ? 4.443 -13.309 10.375 1.00 91.12 185 ASN A N 1
ATOM 1527 C CA . ASN A 1 185 ? 4.207 -14.688 10.793 1.00 91.12 185 ASN A CA 1
ATOM 1528 C C . ASN A 1 185 ? 3.705 -15.605 9.664 1.00 91.12 185 ASN A C 1
ATOM 1530 O O . ASN A 1 185 ? 3.557 -16.813 9.878 1.00 91.12 185 ASN A O 1
ATOM 1534 N N . ILE A 1 186 ? 3.476 -15.084 8.451 1.00 83.19 186 ILE A N 1
ATOM 1535 C CA . ILE A 1 186 ? 3.227 -15.924 7.277 1.00 83.19 186 ILE A CA 1
ATOM 1536 C C . ILE A 1 186 ? 4.521 -16.686 6.990 1.00 83.19 186 ILE A C 1
ATOM 1538 O O . ILE A 1 186 ? 5.484 -16.142 6.447 1.00 83.19 186 ILE A O 1
ATOM 1542 N N . LYS A 1 187 ? 4.552 -17.978 7.338 1.00 61.25 187 LYS A N 1
ATOM 1543 C CA . LYS A 1 187 ? 5.610 -18.875 6.864 1.00 61.25 187 LYS A CA 1
ATOM 1544 C C . LYS A 1 187 ? 5.628 -18.782 5.344 1.00 61.25 187 LYS A C 1
ATOM 1546 O O . LYS A 1 187 ? 4.591 -19.004 4.724 1.00 61.25 187 LYS A O 1
ATOM 1551 N N . CYS A 1 188 ? 6.791 -18.463 4.770 1.00 49.50 188 CYS A N 1
ATOM 1552 C CA . CYS A 1 188 ? 7.013 -18.513 3.327 1.00 49.50 188 CYS A CA 1
ATOM 1553 C C . CYS A 1 188 ? 6.549 -19.893 2.847 1.00 49.50 188 CYS A C 1
ATOM 1555 O O . CYS A 1 188 ? 7.194 -20.908 3.129 1.00 49.50 188 CYS A O 1
ATOM 1557 N N . GLY A 1 189 ? 5.363 -19.949 2.246 1.00 43.56 189 GLY A N 1
ATOM 1558 C CA . GLY A 1 189 ? 4.761 -21.197 1.829 1.00 43.56 189 GLY A CA 1
ATOM 1559 C C . GLY A 1 189 ? 5.634 -21.772 0.732 1.00 43.56 189 GLY A C 1
ATOM 1560 O O . GLY A 1 189 ? 5.648 -21.254 -0.379 1.00 43.56 189 GLY A O 1
ATOM 1561 N N . ARG A 1 190 ? 6.355 -22.859 1.022 1.00 40.12 190 ARG A N 1
ATOM 1562 C CA . ARG A 1 190 ? 6.744 -23.785 -0.038 1.00 40.12 190 ARG A CA 1
ATOM 1563 C C . ARG A 1 190 ? 5.433 -24.242 -0.663 1.00 40.12 190 ARG A C 1
ATOM 1565 O O . ARG A 1 190 ? 4.702 -25.017 -0.054 1.00 40.12 190 ARG A O 1
ATOM 1572 N N . THR A 1 191 ? 5.110 -23.712 -1.836 1.00 40.06 191 THR A N 1
ATOM 1573 C CA . THR A 1 191 ? 4.058 -24.244 -2.697 1.00 40.06 191 THR A CA 1
ATOM 1574 C C . THR A 1 191 ? 4.284 -25.743 -2.827 1.00 40.06 191 THR A C 1
ATOM 1576 O O . THR A 1 191 ? 5.230 -26.175 -3.490 1.00 40.06 191 THR A O 1
ATOM 1579 N N . ASN A 1 192 ? 3.419 -26.537 -2.198 1.00 34.19 192 ASN A N 1
ATOM 1580 C CA . ASN A 1 192 ? 3.200 -27.915 -2.601 1.00 34.19 192 ASN A CA 1
ATOM 1581 C C . ASN A 1 192 ? 2.642 -27.850 -4.023 1.00 34.19 192 ASN A C 1
ATOM 1583 O O . ASN A 1 192 ? 1.437 -27.722 -4.226 1.00 34.19 192 ASN A O 1
ATOM 1587 N N . ARG A 1 193 ? 3.533 -27.876 -5.020 1.00 38.19 193 ARG A N 1
ATOM 1588 C CA . ARG A 1 193 ? 3.143 -28.199 -6.388 1.00 38.19 193 ARG A CA 1
ATOM 1589 C C . ARG A 1 193 ? 2.635 -29.633 -6.354 1.00 38.19 193 ARG A C 1
ATOM 1591 O O . ARG A 1 193 ? 3.425 -30.570 -6.251 1.00 38.19 193 ARG A O 1
ATOM 1598 N N . VAL A 1 194 ? 1.317 -29.782 -6.405 1.00 40.84 194 VAL A N 1
ATOM 1599 C CA . VAL A 1 194 ? 0.681 -31.039 -6.786 1.00 40.84 194 VAL A CA 1
ATOM 1600 C C . VAL A 1 194 ? 1.188 -31.345 -8.192 1.00 40.84 194 VAL A C 1
ATOM 1602 O O . VAL A 1 194 ? 0.923 -30.593 -9.130 1.00 40.84 194 VAL A O 1
ATOM 1605 N N . LYS A 1 195 ? 2.013 -32.387 -8.307 1.00 38.31 195 LYS A N 1
ATOM 1606 C CA . LYS A 1 195 ? 2.340 -32.989 -9.596 1.00 38.31 195 LYS A CA 1
ATOM 1607 C C . LYS A 1 195 ? 1.068 -33.685 -10.079 1.00 38.31 195 LYS A C 1
ATOM 1609 O O . LYS A 1 195 ? 0.601 -34.594 -9.395 1.00 38.31 195 LYS A O 1
ATOM 1614 N N . TYR A 1 196 ? 0.531 -33.228 -11.202 1.00 49.12 196 TYR A N 1
ATOM 1615 C CA . TYR A 1 196 ? -0.251 -34.074 -12.096 1.00 49.12 196 TYR A CA 1
ATOM 1616 C C . TYR A 1 196 ? 0.694 -34.590 -13.177 1.00 49.12 196 TYR A C 1
ATOM 1618 O O . TYR A 1 196 ? 1.561 -33.789 -13.604 1.00 49.12 196 TYR A O 1
#

Secondary structure (DSSP, 8-state):
--EE---GGGTT-SS-TTS-PEEEEETTEEEEEE---HHHHHHHHHH---SSSS-GGGS-----HHHHHHHHHHHIIIIIHHHHHHHHHHHTS-----HHHHHHHHHHHHHHHHHHHHHHHHSS---HHHHHHHHHHHS-GGGHHHHHHHHHHHTT----S-SSHHHHHHHHHHHHHHHHHHHHHS----------